Protein AF-A0AA43L491-F1 (afdb_monomer_lite)

pLDDT: mean 95.88, std 4.01, range [54.84, 98.75]

Sequence (242 aa):
MENVSNVIKKLSWGTPEDEKEEAMKKLQYIRDEDLHLLLQPISKEYWDGAAETVIRLGYPRVKSILPGLLEWIQDRNWPGAGEIADFLLEIGDPMIPYVKDVLNQHSEDQEWVYWIFEVLINHWNTIQVVQIQAELIKISQEKANDLSALRILLTHGIYAKDVVCEIIQCKKDVIAFELKELHDTHPEIDCEALHKQFFDQQPNEIKQFHEHNKDRFYICKAISNRQEVLSEIEIFTAEFLT

Foldseek 3Di:
DPDLLVLLVCQFPPHPPVSLVVSLVVLLPPDLVCLCCLLCHDHLRSNQSSLVSLVVNAPPSCVVCLLSLLVLLLDCPRRNSLVSLVRLQVVPQSCLVSLLCCLVVVVVSQSSVVSCLVSHVVPDALVSCVSNLVSLVVSLPDLGCVLSSLCSCPVSVVDDLVRSVVSLVVLLVVLVVVLVCLCVVCVVQDPVVLVVVLVVDDPVCNVVSCVVCVVSVVSSVVNVVSVVSNVVSVVSCVPRRD

Secondary structure (DSSP, 8-state):
---HHHHHGGGSTTS-HHHHHHHHHHHTT--GGGGGGGSS-SSGGGHHHHHHHHHHH-TTTTGGGHHHHHGGGG-TTSTTHHHHHHHHHHH-GGGHHHHHHHHHHSTT-HHHHHHHHHHTGGG--HHHHHTTHHHHHHHHTSSSSHHHHHHHHHHTTSS-HHHHHHHHHHHHHHHHHHHHHHHHH-TT--HHHHHHHHHTS-TTTHHHHHHHTHHHHHHHHHHHHHHHHHHHHHHHIIIII-

Radius of gyration: 23.67 Å; chains: 1; bounding box: 56×38×63 Å

Structure (mmCIF, N/CA/C/O backbone):
data_AF-A0AA43L491-F1
#
_entry.id   AF-A0AA43L491-F1
#
loop_
_atom_site.group_PDB
_atom_site.id
_atom_site.type_symbol
_atom_site.label_atom_id
_atom_site.label_alt_id
_atom_site.label_comp_id
_atom_site.label_asym_id
_atom_site.label_entity_id
_atom_site.label_seq_id
_atom_site.pdbx_PDB_ins_code
_atom_site.Cartn_x
_atom_site.Cartn_y
_atom_site.Cartn_z
_atom_site.occupancy
_atom_site.B_iso_or_equiv
_atom_site.auth_seq_id
_atom_site.auth_comp_id
_atom_site.auth_asym_id
_atom_site.auth_atom_id
_atom_site.pdbx_PDB_model_num
ATOM 1 N N . MET A 1 1 ? 30.174 -5.675 -24.865 1.00 54.84 1 MET A N 1
ATOM 2 C CA . MET A 1 1 ? 28.916 -5.025 -24.448 1.00 54.84 1 MET A CA 1
ATOM 3 C C . MET A 1 1 ? 29.215 -4.200 -23.217 1.00 54.84 1 MET A C 1
ATOM 5 O O . MET A 1 1 ? 29.972 -4.665 -22.372 1.00 54.84 1 MET A O 1
ATOM 9 N N . GLU A 1 2 ? 28.711 -2.972 -23.162 1.00 69.31 2 GLU A N 1
ATOM 10 C CA . GLU A 1 2 ? 28.767 -2.151 -21.951 1.00 69.31 2 GLU A CA 1
ATOM 11 C C . GLU A 1 2 ? 28.082 -2.906 -20.800 1.00 69.31 2 GLU A C 1
ATOM 13 O O . GLU A 1 2 ? 27.076 -3.580 -21.016 1.00 69.31 2 GLU A O 1
ATOM 18 N N . ASN A 1 3 ? 28.668 -2.873 -19.604 1.00 88.81 3 ASN A N 1
ATOM 19 C CA . ASN A 1 3 ? 28.092 -3.529 -18.432 1.00 88.81 3 ASN A CA 1
ATOM 20 C C . ASN A 1 3 ? 26.752 -2.850 -18.087 1.00 88.81 3 ASN A C 1
ATOM 22 O O . ASN A 1 3 ? 26.722 -1.626 -17.966 1.00 88.81 3 ASN A O 1
ATOM 26 N N . VAL A 1 4 ? 25.675 -3.624 -17.904 1.00 93.06 4 VAL A N 1
ATOM 27 C CA . VAL A 1 4 ? 24.325 -3.115 -17.586 1.00 93.06 4 VAL A CA 1
ATOM 28 C C . VAL A 1 4 ? 24.351 -2.140 -16.405 1.00 93.06 4 VAL A C 1
ATOM 30 O O . VAL A 1 4 ? 23.751 -1.072 -16.477 1.00 93.06 4 VAL A O 1
ATOM 33 N N . SER A 1 5 ? 25.133 -2.424 -15.361 1.00 92.94 5 SER A N 1
ATOM 34 C CA . SER A 1 5 ? 25.275 -1.537 -14.202 1.00 92.94 5 SER A CA 1
ATOM 35 C C . SER A 1 5 ? 25.903 -0.182 -14.543 1.00 92.94 5 SER A C 1
ATOM 37 O O . SER A 1 5 ? 25.609 0.808 -13.881 1.00 92.94 5 SER A O 1
ATOM 39 N N . ASN A 1 6 ? 26.765 -0.103 -15.563 1.00 94.25 6 ASN A N 1
ATOM 40 C CA . ASN A 1 6 ? 27.308 1.180 -16.022 1.00 94.25 6 ASN A CA 1
ATOM 41 C C . ASN A 1 6 ? 26.268 1.986 -16.799 1.00 94.25 6 ASN A C 1
ATOM 43 O O . ASN A 1 6 ? 26.245 3.205 -16.668 1.00 94.25 6 ASN A O 1
ATOM 47 N N . VAL A 1 7 ? 25.394 1.311 -17.549 1.00 96.69 7 VAL A N 1
ATOM 48 C CA . VAL A 1 7 ? 24.282 1.967 -18.246 1.00 96.69 7 VAL A CA 1
ATOM 49 C C . VAL A 1 7 ? 23.260 2.495 -17.236 1.00 96.69 7 VAL A C 1
ATOM 51 O O . VAL A 1 7 ? 22.845 3.641 -17.342 1.00 96.69 7 VAL A O 1
ATOM 54 N N . ILE A 1 8 ? 22.931 1.729 -16.191 1.00 96.94 8 ILE A N 1
ATOM 55 C CA . ILE A 1 8 ? 22.012 2.164 -15.121 1.00 96.94 8 ILE A CA 1
ATOM 56 C C . ILE A 1 8 ? 22.521 3.419 -14.398 1.00 96.94 8 ILE A C 1
ATOM 58 O O . ILE A 1 8 ? 21.735 4.297 -14.059 1.00 96.94 8 ILE A O 1
ATOM 62 N N . LYS A 1 9 ? 23.839 3.577 -14.218 1.00 96.94 9 LYS A N 1
ATOM 63 C CA . LYS A 1 9 ? 24.411 4.798 -13.617 1.00 96.94 9 LYS A CA 1
ATOM 64 C C . LYS A 1 9 ? 24.125 6.072 -14.419 1.00 96.94 9 LYS A C 1
ATOM 66 O O . LYS A 1 9 ? 24.238 7.163 -13.875 1.00 96.94 9 LYS A O 1
ATOM 71 N N . LYS A 1 10 ? 23.762 5.949 -15.697 1.00 97.31 10 LYS A N 1
ATOM 72 C CA . LYS A 1 10 ? 23.361 7.072 -16.553 1.00 97.31 10 LYS A CA 1
ATOM 73 C C . LYS A 1 10 ? 21.891 7.468 -16.381 1.00 97.31 10 LYS A C 1
ATOM 75 O O . LYS A 1 10 ? 21.438 8.391 -17.040 1.00 97.31 10 LYS A O 1
ATOM 80 N N . LEU A 1 11 ? 21.157 6.805 -15.487 1.00 97.25 11 LEU A N 1
ATOM 81 C CA . LEU A 1 11 ? 19.783 7.167 -15.131 1.00 97.25 11 LEU A CA 1
ATOM 82 C C . LEU A 1 11 ? 19.700 8.205 -14.000 1.00 97.25 11 LEU A C 1
ATOM 84 O O . LEU A 1 11 ? 18.601 8.649 -13.689 1.00 97.25 11 LEU A O 1
ATOM 88 N N . SER A 1 12 ? 20.834 8.595 -13.402 1.00 97.25 12 SER A N 1
ATOM 89 C CA . SER A 1 12 ? 20.887 9.613 -12.342 1.00 97.25 12 SER A CA 1
ATOM 90 C C . SER A 1 12 ? 20.322 10.956 -12.811 1.00 97.25 12 SER A C 1
ATOM 92 O O . SER A 1 12 ? 20.628 11.376 -13.930 1.00 97.25 12 SER A O 1
ATOM 94 N N . TRP A 1 13 ? 19.647 11.688 -11.920 1.00 96.56 13 TRP A N 1
ATOM 95 C CA . TRP A 1 13 ? 19.220 13.086 -12.116 1.00 96.56 13 TRP A CA 1
ATOM 96 C C . TRP A 1 13 ? 20.315 14.029 -12.629 1.00 96.56 13 TRP A C 1
ATOM 98 O O . TRP A 1 13 ? 20.017 15.003 -13.314 1.00 96.56 13 TRP A O 1
ATOM 108 N N . GLY A 1 14 ? 21.581 13.771 -12.286 1.00 95.25 14 GLY A N 1
ATOM 109 C CA . GLY A 1 14 ? 22.711 14.596 -12.721 1.00 95.25 14 GLY A CA 1
ATOM 110 C C . GLY A 1 14 ? 23.198 14.314 -14.146 1.00 95.25 14 GLY A C 1
ATOM 111 O O . GLY A 1 14 ? 24.103 15.000 -14.622 1.00 95.25 14 GLY A O 1
ATOM 112 N N . THR A 1 15 ? 22.655 13.295 -14.816 1.00 96.50 15 THR A N 1
ATOM 113 C CA . THR A 1 15 ? 23.071 12.906 -16.170 1.00 96.50 15 THR A CA 1
ATOM 114 C C . THR A 1 15 ? 22.406 13.817 -17.207 1.00 96.50 15 THR A C 1
ATOM 116 O O . THR A 1 15 ? 21.206 14.060 -17.094 1.00 96.50 15 THR A O 1
ATOM 119 N N . PRO A 1 16 ? 23.136 14.311 -18.229 1.00 97.62 16 PRO A N 1
ATOM 120 C CA . PRO A 1 16 ? 22.526 15.033 -19.343 1.00 97.62 16 PRO A CA 1
ATOM 121 C C . PRO A 1 16 ? 21.389 14.237 -19.993 1.00 97.62 16 PRO A C 1
ATOM 123 O O . PRO A 1 16 ? 21.493 13.021 -20.150 1.00 97.62 16 PRO A O 1
ATOM 126 N N . GLU A 1 17 ? 20.314 14.920 -20.386 1.00 95.38 17 GLU A N 1
ATOM 127 C CA . GLU A 1 17 ? 19.090 14.276 -20.885 1.00 95.38 17 GLU A CA 1
ATOM 128 C C . GLU A 1 17 ? 19.336 13.397 -22.123 1.00 95.38 17 GLU A C 1
ATOM 130 O O . GLU A 1 17 ? 18.767 12.318 -22.256 1.00 95.38 17 GLU A O 1
ATOM 135 N N . ASP A 1 18 ? 2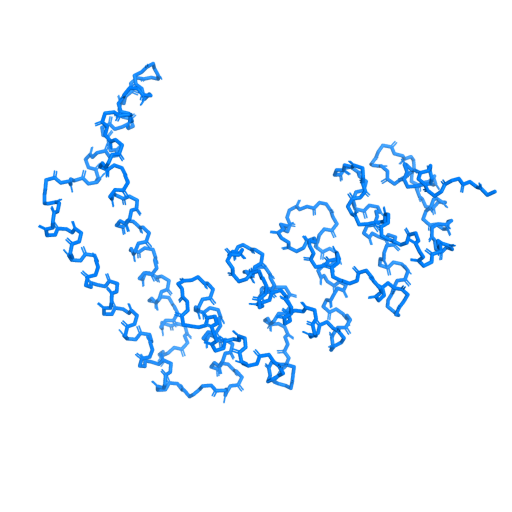0.237 13.810 -23.014 1.00 96.94 18 ASP A N 1
ATOM 136 C CA . ASP A 1 18 ? 20.633 13.037 -24.192 1.00 96.94 18 ASP A CA 1
ATOM 137 C C . ASP A 1 18 ? 21.400 11.756 -23.828 1.00 96.94 18 ASP A C 1
ATOM 139 O O . ASP A 1 18 ? 21.159 10.700 -24.418 1.00 96.94 18 ASP A O 1
ATOM 143 N N . GLU A 1 19 ? 22.281 11.821 -22.825 1.00 97.06 19 GLU A N 1
ATOM 144 C CA . GLU A 1 19 ? 22.961 10.642 -22.278 1.00 97.06 19 GLU A CA 1
ATOM 145 C C . GLU A 1 19 ? 21.981 9.704 -21.555 1.00 97.06 19 GLU A C 1
ATOM 147 O O . GLU A 1 19 ? 22.094 8.482 -21.697 1.00 97.06 19 GLU A O 1
ATOM 152 N N . LYS A 1 20 ? 21.014 10.259 -20.811 1.00 96.69 20 LYS A N 1
ATOM 153 C CA . LYS A 1 20 ? 19.958 9.498 -20.124 1.00 96.69 20 LYS A CA 1
ATOM 154 C C . LYS A 1 20 ? 19.073 8.769 -21.137 1.00 96.69 20 LYS A C 1
ATOM 156 O O . LYS A 1 20 ? 18.859 7.564 -21.015 1.00 96.69 20 LYS A O 1
ATOM 161 N N . GLU A 1 21 ? 18.637 9.457 -22.189 1.00 97.38 21 GLU A N 1
ATOM 162 C CA . GLU A 1 21 ? 17.839 8.880 -23.275 1.00 97.38 21 GLU A CA 1
ATOM 163 C C . GLU A 1 21 ? 18.599 7.774 -24.026 1.00 97.38 21 GLU A C 1
ATOM 165 O O . GLU A 1 21 ? 18.041 6.713 -24.316 1.00 97.38 21 GLU A O 1
ATOM 170 N N . GLU A 1 22 ? 19.889 7.967 -24.309 1.00 97.38 22 GLU A N 1
ATOM 171 C CA . GLU A 1 22 ? 20.723 6.927 -24.924 1.00 97.38 22 GLU A CA 1
ATOM 172 C C . GLU A 1 22 ? 20.893 5.707 -24.005 1.00 97.38 22 GLU A C 1
ATOM 174 O O . GLU A 1 22 ? 20.860 4.560 -24.465 1.00 97.38 22 GLU A O 1
ATOM 179 N N . ALA A 1 23 ? 21.026 5.923 -22.695 1.00 97.25 23 ALA A N 1
ATOM 180 C CA . ALA A 1 23 ? 21.058 4.841 -21.720 1.00 97.25 23 ALA A CA 1
ATOM 181 C C . ALA A 1 23 ? 19.740 4.056 -21.701 1.00 97.25 23 ALA A C 1
ATOM 183 O O . ALA A 1 23 ? 19.764 2.825 -21.774 1.00 97.25 23 ALA A O 1
ATOM 184 N N . MET A 1 24 ? 18.594 4.743 -21.701 1.00 97.31 24 MET A N 1
ATOM 185 C CA . MET A 1 24 ? 17.277 4.104 -21.773 1.00 97.31 24 MET A CA 1
ATOM 186 C C . MET A 1 24 ? 17.109 3.280 -23.054 1.00 97.31 24 MET A C 1
ATOM 188 O O . MET A 1 24 ? 16.649 2.138 -22.986 1.00 97.31 24 MET A O 1
ATOM 192 N N . LYS A 1 25 ? 17.552 3.790 -24.213 1.00 97.12 25 LYS A N 1
ATOM 193 C CA . LYS A 1 25 ? 17.549 3.042 -25.488 1.00 97.12 25 LYS A CA 1
ATOM 194 C C . LYS A 1 25 ? 18.382 1.769 -25.424 1.00 97.12 25 LYS A C 1
ATOM 196 O O . LYS A 1 25 ? 17.953 0.736 -25.932 1.00 97.12 25 LYS A O 1
ATOM 201 N N . LYS A 1 26 ? 19.556 1.813 -24.791 1.00 97.19 26 LYS A N 1
ATOM 202 C CA . LYS A 1 26 ? 20.380 0.613 -24.576 1.00 97.19 26 LYS A CA 1
ATOM 203 C C . LYS A 1 26 ? 19.682 -0.383 -23.651 1.00 97.19 26 LYS A C 1
ATOM 205 O O . LYS A 1 26 ? 19.696 -1.581 -23.933 1.00 97.19 26 LYS A O 1
ATOM 210 N N . LEU A 1 27 ? 19.047 0.101 -22.583 1.00 97.38 27 LEU A N 1
ATOM 211 C CA . LEU A 1 27 ? 18.331 -0.734 -21.615 1.00 97.38 27 LEU A CA 1
ATOM 212 C C . LEU A 1 27 ? 17.061 -1.377 -22.186 1.00 97.38 27 LEU A C 1
ATOM 214 O O . LEU A 1 27 ? 16.647 -2.407 -21.667 1.00 97.38 27 LEU A O 1
ATOM 218 N N . GLN A 1 28 ? 16.506 -0.888 -23.302 1.00 96.25 28 GLN A N 1
ATOM 219 C CA . GLN A 1 28 ? 15.436 -1.602 -24.023 1.00 96.25 28 GLN A CA 1
ATOM 220 C C . GLN A 1 28 ? 15.847 -3.018 -24.468 1.00 96.25 28 GLN A C 1
ATOM 222 O O . GLN A 1 28 ? 14.997 -3.887 -24.651 1.00 96.25 28 GLN A O 1
ATOM 227 N N . TYR A 1 29 ? 17.152 -3.272 -24.602 1.00 95.50 29 TYR A N 1
ATOM 228 C CA . TYR A 1 29 ? 17.718 -4.571 -24.976 1.00 95.50 29 TYR A CA 1
ATOM 229 C C . TYR A 1 29 ? 18.354 -5.313 -23.791 1.00 95.50 29 TYR A C 1
ATOM 231 O O . TYR A 1 29 ? 19.145 -6.239 -23.994 1.00 95.50 29 TYR A O 1
ATOM 239 N N . ILE A 1 30 ? 18.040 -4.914 -22.55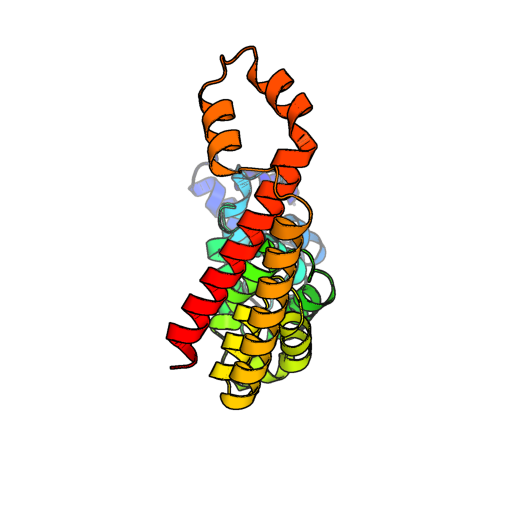2 1.00 96.62 30 ILE A N 1
ATOM 240 C CA . ILE A 1 30 ? 18.451 -5.641 -21.346 1.00 96.62 30 ILE A CA 1
ATOM 241 C C . ILE A 1 30 ? 17.970 -7.096 -21.419 1.00 96.62 30 ILE A C 1
ATOM 243 O O . ILE A 1 30 ? 16.899 -7.387 -21.959 1.00 96.62 30 ILE A O 1
ATOM 247 N N . ARG A 1 31 ? 18.769 -8.030 -20.897 1.00 96.12 31 ARG A N 1
ATOM 248 C CA . ARG A 1 31 ? 18.413 -9.455 -20.852 1.00 96.12 31 ARG A CA 1
ATOM 249 C C . ARG A 1 31 ? 17.416 -9.715 -19.726 1.00 96.12 31 ARG A C 1
ATOM 251 O O . ARG A 1 31 ? 17.448 -9.035 -18.708 1.00 96.12 31 ARG A O 1
ATOM 258 N N . ASP A 1 32 ? 16.574 -10.733 -19.885 1.00 94.88 32 ASP A N 1
ATOM 259 C CA . ASP A 1 32 ? 15.534 -11.098 -18.906 1.00 94.88 32 ASP A CA 1
ATOM 260 C C . ASP A 1 32 ? 16.113 -11.342 -17.512 1.00 94.88 32 ASP A C 1
ATOM 262 O O . ASP A 1 32 ? 15.549 -10.892 -16.519 1.00 94.88 32 ASP A O 1
ATOM 266 N N . GLU A 1 33 ? 17.266 -12.014 -17.453 1.00 95.12 33 GLU A N 1
ATOM 267 C CA . GLU A 1 33 ? 17.983 -12.299 -16.208 1.00 95.12 33 GLU A CA 1
ATOM 268 C C . GLU A 1 33 ? 18.467 -11.034 -15.489 1.00 95.12 33 GLU A C 1
ATOM 270 O O . GLU A 1 33 ? 18.616 -11.060 -14.275 1.00 95.12 33 GLU A O 1
ATOM 275 N N . ASP A 1 34 ? 18.645 -9.924 -16.210 1.00 97.12 34 ASP A N 1
ATOM 276 C CA . ASP A 1 34 ? 19.168 -8.660 -15.688 1.00 97.12 34 ASP A CA 1
ATOM 277 C C . ASP A 1 34 ? 18.051 -7.643 -15.366 1.00 97.12 34 ASP A C 1
ATOM 279 O O . ASP A 1 34 ? 18.338 -6.590 -14.804 1.00 97.12 34 ASP A O 1
ATOM 283 N N . LEU A 1 35 ? 16.776 -7.932 -15.674 1.00 97.81 35 LEU A N 1
ATOM 284 C CA . LEU A 1 35 ? 15.650 -7.005 -15.442 1.00 97.81 35 LEU A CA 1
ATOM 285 C C . LEU A 1 35 ? 15.523 -6.556 -13.983 1.00 97.81 35 LEU A C 1
ATOM 287 O O . LEU A 1 35 ? 15.170 -5.410 -13.716 1.00 97.81 35 LEU A O 1
ATOM 291 N N . HIS A 1 36 ? 15.835 -7.449 -13.043 1.00 97.19 36 HIS A N 1
ATOM 292 C CA . HIS A 1 36 ? 15.785 -7.163 -11.610 1.00 97.19 36 HIS A CA 1
ATOM 293 C C . HIS A 1 36 ? 16.708 -6.003 -11.202 1.00 97.19 36 HIS A C 1
ATOM 295 O O . HIS A 1 36 ? 16.468 -5.363 -10.185 1.00 97.19 36 HIS A O 1
ATOM 301 N N . LEU A 1 37 ? 17.730 -5.684 -12.005 1.00 97.50 37 LEU A N 1
ATOM 302 C CA . LEU A 1 37 ? 18.629 -4.557 -11.758 1.00 97.50 37 LEU A CA 1
ATOM 303 C C . LEU A 1 37 ? 17.949 -3.193 -11.942 1.00 97.50 37 LEU A C 1
ATOM 305 O O . LEU A 1 37 ? 18.520 -2.190 -11.531 1.00 97.50 37 LEU A O 1
ATOM 309 N N . LEU A 1 38 ? 16.765 -3.136 -12.559 1.00 98.06 38 LEU A N 1
ATOM 310 C CA . LEU A 1 38 ? 15.971 -1.909 -12.700 1.00 98.06 38 LEU A CA 1
ATOM 311 C C . LEU A 1 38 ? 15.033 -1.663 -11.507 1.00 98.06 38 LEU A C 1
ATOM 313 O O . LEU A 1 38 ? 14.396 -0.615 -11.441 1.00 98.06 38 LEU A O 1
ATOM 317 N N . LEU A 1 39 ? 14.942 -2.597 -10.557 1.00 97.50 39 LEU A N 1
ATOM 318 C CA . LEU A 1 39 ? 14.138 -2.433 -9.349 1.00 97.50 39 LEU A CA 1
ATOM 319 C C . LEU A 1 39 ? 14.910 -1.580 -8.336 1.00 97.50 39 LEU A C 1
ATOM 321 O O . LEU A 1 39 ? 15.867 -2.052 -7.729 1.00 97.50 39 LEU A O 1
ATOM 325 N N . GLN A 1 40 ? 14.502 -0.316 -8.190 1.00 95.88 40 GLN A N 1
ATOM 326 C CA . GLN A 1 40 ? 15.055 0.652 -7.234 1.00 95.88 40 GLN A CA 1
ATOM 327 C C . GLN A 1 40 ? 16.599 0.685 -7.213 1.00 95.88 40 GLN A C 1
ATOM 329 O O . GLN A 1 40 ? 17.226 0.527 -6.159 1.00 95.88 40 GLN A O 1
ATOM 334 N N . PRO A 1 41 ? 17.262 0.892 -8.370 1.00 95.19 41 PRO A N 1
ATOM 335 C CA . PRO A 1 41 ? 18.705 0.732 -8.469 1.00 95.19 41 PRO A CA 1
ATOM 336 C C . PRO A 1 41 ? 19.467 1.786 -7.673 1.00 95.19 41 PRO A C 1
ATOM 338 O O . PRO A 1 41 ? 19.140 2.965 -7.728 1.00 95.19 41 PRO A O 1
ATOM 341 N N . ILE A 1 42 ? 20.574 1.366 -7.053 1.00 95.00 42 ILE A N 1
ATOM 342 C CA . ILE A 1 42 ? 21.632 2.210 -6.466 1.00 95.00 42 ILE A CA 1
ATOM 343 C C . ILE A 1 42 ? 21.144 3.124 -5.325 1.00 95.00 42 ILE A C 1
ATOM 345 O O . ILE A 1 42 ? 21.507 2.900 -4.172 1.00 95.00 42 ILE A O 1
ATOM 349 N N . SER A 1 43 ? 20.381 4.172 -5.633 1.00 96.06 43 SER A N 1
ATOM 350 C CA . SER A 1 43 ? 19.794 5.131 -4.695 1.00 96.06 43 SER A CA 1
ATOM 351 C C . SER A 1 43 ? 18.647 5.901 -5.368 1.00 96.06 43 SER A C 1
ATOM 353 O O . SER A 1 43 ? 18.451 5.822 -6.579 1.00 96.06 43 SER A O 1
ATOM 355 N N . LYS A 1 44 ? 17.895 6.685 -4.587 1.00 95.94 44 LYS A N 1
ATOM 356 C CA . LYS A 1 44 ? 16.691 7.397 -5.053 1.00 95.94 44 LYS A CA 1
ATOM 357 C C . LYS A 1 44 ? 16.893 8.265 -6.305 1.00 95.94 44 LYS A C 1
ATOM 359 O O . LYS A 1 44 ? 15.949 8.437 -7.063 1.00 95.94 44 LYS A O 1
ATOM 364 N N . GLU A 1 45 ? 18.104 8.769 -6.548 1.00 97.12 45 GLU A N 1
ATOM 365 C CA . GLU A 1 45 ? 18.406 9.622 -7.710 1.00 97.12 45 GLU A CA 1
ATOM 366 C C . GLU A 1 45 ? 18.373 8.891 -9.066 1.00 97.12 45 GLU A C 1
ATOM 368 O O . GLU A 1 45 ? 18.471 9.547 -10.097 1.00 97.12 45 GLU A O 1
ATOM 373 N N . TYR A 1 46 ? 18.286 7.553 -9.074 1.00 97.56 46 TYR A N 1
ATOM 374 C CA . TYR A 1 46 ? 18.215 6.727 -10.291 1.00 97.56 46 TYR A CA 1
ATOM 375 C C . TYR A 1 46 ? 16.826 6.118 -10.519 1.00 97.56 46 TYR A C 1
ATOM 377 O O . TYR A 1 46 ? 16.593 5.494 -11.556 1.00 97.56 46 TYR A O 1
ATOM 385 N N . TRP A 1 47 ? 15.939 6.196 -9.524 1.00 98.12 47 TRP A N 1
ATOM 386 C CA . TRP A 1 47 ? 14.714 5.400 -9.497 1.00 98.12 47 TRP A CA 1
ATOM 387 C C . TRP A 1 47 ? 13.703 5.868 -10.543 1.00 98.12 47 TRP A C 1
ATOM 389 O O . TRP A 1 47 ? 13.207 5.047 -11.300 1.00 98.12 47 TRP A O 1
ATOM 399 N N . ASP A 1 48 ? 13.467 7.165 -10.694 1.00 97.00 48 ASP A N 1
ATOM 400 C CA . ASP A 1 48 ? 12.570 7.699 -11.729 1.00 97.00 48 ASP A CA 1
ATOM 401 C C . ASP A 1 48 ? 13.015 7.316 -13.156 1.00 97.00 48 ASP A C 1
ATOM 403 O O . ASP A 1 48 ? 12.206 6.848 -13.955 1.00 97.00 48 ASP A O 1
ATOM 407 N N . GLY A 1 49 ? 14.314 7.404 -13.467 1.00 97.75 49 GLY A N 1
ATOM 408 C CA . GLY A 1 49 ? 14.853 6.943 -14.753 1.00 97.75 49 GLY A CA 1
ATOM 409 C C . GLY A 1 49 ? 14.735 5.426 -14.952 1.00 97.75 49 GLY A C 1
ATOM 410 O O . GLY A 1 49 ? 14.528 4.948 -16.072 1.00 97.75 49 GLY A O 1
ATOM 411 N N . ALA A 1 50 ? 14.843 4.646 -13.874 1.00 98.31 50 ALA A N 1
ATOM 412 C CA . ALA A 1 50 ? 14.633 3.202 -13.918 1.00 98.31 50 ALA A CA 1
ATOM 413 C C . ALA A 1 50 ? 13.153 2.845 -14.109 1.00 98.31 50 ALA A C 1
ATOM 415 O O . ALA A 1 50 ? 12.845 1.986 -14.934 1.00 98.31 50 ALA A O 1
ATOM 416 N N . ALA A 1 51 ? 12.247 3.544 -13.423 1.00 98.50 51 ALA A N 1
ATOM 417 C CA . ALA A 1 51 ? 10.806 3.412 -13.592 1.00 98.50 51 ALA A CA 1
ATOM 418 C C . ALA A 1 51 ? 10.398 3.716 -15.036 1.00 98.50 51 ALA A C 1
ATOM 420 O O . ALA A 1 51 ? 9.740 2.898 -15.677 1.00 98.50 51 ALA A O 1
ATOM 421 N N . GLU A 1 52 ? 10.886 4.821 -15.600 1.00 98.50 52 GLU A N 1
ATOM 422 C CA . GLU A 1 52 ? 10.654 5.165 -17.003 1.00 98.50 52 GLU A CA 1
ATOM 423 C C . GLU A 1 52 ? 11.164 4.067 -17.951 1.00 98.50 52 GLU A C 1
ATOM 425 O O . GLU A 1 52 ? 10.475 3.670 -18.894 1.00 98.50 52 GLU A O 1
ATOM 430 N N . THR A 1 53 ? 12.345 3.506 -17.676 1.00 98.38 53 THR A N 1
ATOM 431 C CA . THR A 1 53 ? 12.896 2.387 -18.455 1.00 98.38 53 THR A CA 1
ATOM 432 C C . THR A 1 53 ? 11.993 1.150 -18.392 1.00 98.38 53 THR A C 1
ATOM 434 O O . THR A 1 53 ? 11.741 0.527 -19.427 1.00 98.38 53 THR A O 1
ATOM 437 N N . VAL A 1 54 ? 11.494 0.795 -17.203 1.00 98.62 54 VAL A N 1
ATOM 438 C CA . VAL A 1 54 ? 10.560 -0.324 -16.982 1.00 98.62 54 VAL A CA 1
ATOM 439 C C . VAL A 1 54 ? 9.261 -0.113 -17.758 1.00 98.62 54 VAL A C 1
ATOM 441 O O . VAL A 1 54 ? 8.803 -1.030 -18.439 1.00 98.62 54 VAL A O 1
ATOM 444 N N . ILE A 1 55 ? 8.698 1.093 -17.716 1.00 98.56 55 ILE A N 1
ATOM 445 C CA . ILE A 1 55 ? 7.460 1.433 -18.427 1.00 98.56 55 ILE A CA 1
ATOM 446 C C . ILE A 1 55 ? 7.666 1.325 -19.942 1.00 98.56 55 ILE A C 1
ATOM 448 O O . ILE A 1 55 ? 6.849 0.720 -20.633 1.00 98.56 55 ILE A O 1
ATOM 452 N N . ARG A 1 56 ? 8.796 1.824 -20.463 1.00 98.25 56 ARG A N 1
ATOM 453 C CA . ARG A 1 56 ? 9.155 1.704 -21.889 1.00 98.25 56 ARG A CA 1
ATOM 454 C C . ARG A 1 56 ? 9.341 0.247 -22.332 1.00 98.25 56 ARG A C 1
ATOM 456 O O . ARG A 1 56 ? 8.956 -0.090 -23.447 1.00 98.25 56 ARG A O 1
ATOM 463 N N . LEU A 1 57 ? 9.907 -0.611 -21.473 1.00 98.38 57 LEU A N 1
ATOM 464 C CA . LEU A 1 57 ? 9.995 -2.058 -21.728 1.00 98.38 57 LEU A CA 1
ATOM 465 C C . LEU A 1 57 ? 8.597 -2.688 -21.828 1.00 98.38 57 LEU A C 1
ATOM 467 O O . LEU A 1 57 ? 8.369 -3.553 -22.675 1.00 98.38 57 LEU A O 1
ATOM 471 N N . GLY A 1 58 ? 7.679 -2.247 -20.966 1.00 98.31 58 GLY A N 1
ATOM 472 C CA . GLY A 1 58 ? 6.261 -2.578 -21.010 1.00 98.31 58 GLY A CA 1
ATOM 473 C C . GLY A 1 58 ? 5.915 -4.013 -20.603 1.00 98.31 58 GLY A C 1
ATOM 474 O O . GLY A 1 58 ? 6.760 -4.876 -20.348 1.00 98.31 58 GLY A O 1
ATOM 475 N N . TYR A 1 59 ? 4.619 -4.302 -20.545 1.00 98.25 59 TYR A N 1
ATOM 476 C CA . TYR A 1 59 ? 4.106 -5.663 -20.394 1.00 98.25 59 TYR A CA 1
ATOM 477 C C . TYR A 1 59 ? 3.927 -6.311 -21.784 1.00 98.25 59 TYR A C 1
ATOM 479 O O . TYR A 1 59 ? 3.455 -5.639 -22.700 1.00 98.25 59 TYR A O 1
ATOM 487 N N . PRO A 1 60 ? 4.287 -7.597 -21.998 1.00 97.69 60 PRO A N 1
ATOM 488 C CA . PRO A 1 60 ? 4.667 -8.612 -21.008 1.00 97.69 60 PRO A CA 1
ATOM 489 C C . PRO A 1 60 ? 6.172 -8.708 -20.716 1.00 97.69 60 PRO A C 1
ATOM 491 O O . PRO A 1 60 ? 6.584 -9.608 -19.984 1.00 97.69 60 PRO A O 1
ATOM 494 N N . ARG A 1 61 ? 7.004 -7.817 -21.268 1.00 97.88 61 ARG A N 1
ATOM 495 C CA . ARG A 1 61 ? 8.471 -7.874 -21.142 1.00 97.88 61 ARG A CA 1
ATOM 496 C C . ARG A 1 61 ? 8.936 -7.882 -19.685 1.00 97.88 61 ARG A C 1
ATOM 498 O O . ARG A 1 61 ? 9.869 -8.616 -19.369 1.00 97.88 61 ARG A O 1
ATOM 505 N N . VAL A 1 62 ? 8.269 -7.115 -18.823 1.00 98.12 62 VAL A N 1
ATOM 506 C CA . VAL A 1 62 ? 8.587 -6.967 -17.389 1.00 98.12 62 VAL A CA 1
ATOM 507 C C . VAL A 1 62 ? 7.848 -7.956 -16.480 1.00 98.12 62 VAL A C 1
ATOM 509 O O . VAL A 1 62 ? 7.916 -7.846 -15.259 1.00 98.12 62 VAL A O 1
ATOM 512 N N . LYS A 1 63 ? 7.151 -8.956 -17.041 1.00 98.00 63 LYS A N 1
ATOM 513 C CA . LYS A 1 63 ? 6.322 -9.895 -16.264 1.00 98.00 63 LYS A CA 1
ATOM 514 C C . LYS A 1 63 ? 7.083 -10.570 -15.113 1.00 98.00 63 LYS A C 1
ATOM 516 O O . LYS A 1 63 ? 6.511 -10.786 -14.050 1.00 98.00 63 LYS A O 1
ATOM 521 N N . SER A 1 64 ? 8.355 -10.915 -15.318 1.00 97.56 64 SER A N 1
ATOM 522 C CA . SER A 1 64 ? 9.179 -11.602 -14.312 1.00 97.56 64 SER A CA 1
ATOM 523 C C . SER A 1 64 ? 9.512 -10.745 -13.088 1.00 97.56 64 SER A C 1
ATOM 525 O O . SER A 1 64 ? 9.883 -11.307 -12.062 1.00 97.56 64 SER A O 1
ATOM 527 N N . ILE A 1 65 ? 9.371 -9.420 -13.181 1.00 98.25 65 ILE A N 1
ATOM 528 C CA . ILE A 1 65 ? 9.711 -8.478 -12.108 1.00 98.25 65 ILE A CA 1
ATOM 529 C C . ILE A 1 65 ? 8.489 -7.774 -11.503 1.00 98.25 65 ILE A C 1
ATOM 531 O O . ILE A 1 65 ? 8.667 -6.928 -10.634 1.00 98.25 65 ILE A O 1
ATOM 535 N N . LEU A 1 66 ? 7.258 -8.138 -11.894 1.00 98.44 66 LEU A N 1
ATOM 536 C CA . LEU A 1 66 ? 6.030 -7.561 -11.320 1.00 98.44 66 LEU A CA 1
ATOM 537 C C . LEU A 1 66 ? 5.967 -7.619 -9.781 1.00 98.44 66 LEU A C 1
ATOM 539 O O . LEU A 1 66 ? 5.573 -6.608 -9.202 1.00 98.44 66 LEU A O 1
ATOM 543 N N . PRO A 1 67 ? 6.395 -8.707 -9.097 1.00 97.69 67 PRO A N 1
ATOM 544 C CA . PRO A 1 67 ? 6.461 -8.708 -7.634 1.00 97.69 67 PRO A CA 1
ATOM 545 C C . PRO A 1 67 ? 7.327 -7.573 -7.075 1.00 97.69 67 PRO A C 1
ATOM 547 O O . PRO A 1 67 ? 6.903 -6.863 -6.175 1.00 97.69 67 PRO A O 1
ATOM 550 N N . GLY A 1 68 ? 8.507 -7.350 -7.660 1.00 97.94 68 GLY A N 1
ATOM 551 C CA . GLY A 1 68 ? 9.409 -6.284 -7.226 1.00 97.94 68 GLY A CA 1
ATOM 552 C C . GLY A 1 68 ? 8.927 -4.885 -7.613 1.00 97.94 68 GLY A C 1
ATOM 553 O O . GLY A 1 68 ? 9.276 -3.912 -6.956 1.00 97.94 68 GLY A O 1
ATOM 554 N N . LEU A 1 69 ? 8.099 -4.752 -8.654 1.00 98.44 69 LEU A N 1
ATOM 555 C CA . LEU A 1 69 ? 7.455 -3.475 -8.976 1.00 98.44 69 LEU A CA 1
ATOM 556 C C . LEU A 1 69 ? 6.361 -3.114 -7.966 1.00 98.44 69 LEU A C 1
ATOM 558 O O . LEU A 1 69 ? 6.186 -1.934 -7.681 1.00 98.44 69 LEU A O 1
ATOM 562 N N . LEU A 1 70 ? 5.673 -4.095 -7.370 1.00 97.88 70 LEU A N 1
ATOM 563 C CA . LEU A 1 70 ? 4.714 -3.828 -6.292 1.00 97.88 70 LEU A CA 1
ATOM 564 C C . LEU A 1 70 ? 5.379 -3.252 -5.039 1.00 97.88 70 LEU A C 1
ATOM 566 O O . LEU A 1 70 ? 4.721 -2.516 -4.309 1.00 97.88 70 LEU A O 1
ATOM 570 N N . GLU A 1 71 ? 6.665 -3.524 -4.799 1.00 97.50 71 GLU A N 1
ATOM 571 C CA . GLU A 1 71 ? 7.401 -2.926 -3.676 1.00 97.50 71 GLU A CA 1
ATOM 572 C C . GLU A 1 71 ? 7.504 -1.402 -3.806 1.00 97.50 71 GLU A C 1
ATOM 574 O O . GLU A 1 71 ? 7.508 -0.708 -2.798 1.00 97.50 71 GLU A O 1
ATOM 579 N N . TRP A 1 72 ? 7.480 -0.843 -5.024 1.00 98.00 72 TRP A N 1
ATOM 580 C CA . TRP A 1 72 ? 7.462 0.614 -5.221 1.00 98.00 72 TRP A CA 1
ATOM 581 C C . TRP A 1 72 ? 6.208 1.275 -4.653 1.00 98.00 72 TRP A C 1
ATOM 583 O O . TRP A 1 72 ? 6.214 2.475 -4.398 1.00 98.00 72 TRP A O 1
ATOM 593 N N . ILE A 1 73 ? 5.142 0.500 -4.449 1.00 97.56 73 ILE A N 1
ATOM 594 C CA . ILE A 1 73 ? 3.864 0.982 -3.929 1.00 97.56 73 ILE A CA 1
ATOM 595 C C . ILE A 1 73 ? 3.888 1.124 -2.402 1.00 97.56 73 ILE A C 1
ATOM 597 O O . ILE A 1 73 ? 2.985 1.744 -1.853 1.00 97.56 73 ILE A O 1
ATOM 601 N N . GLN A 1 74 ? 4.920 0.624 -1.712 1.00 96.31 74 GLN A N 1
ATOM 602 C CA . GLN A 1 74 ? 5.064 0.791 -0.258 1.00 96.31 74 GLN A CA 1
ATOM 603 C C . GLN A 1 74 ? 5.086 2.265 0.170 1.00 96.31 74 GLN A C 1
ATOM 605 O O . GLN A 1 74 ? 4.551 2.596 1.220 1.00 96.31 74 GLN A O 1
ATOM 610 N N . ASP A 1 75 ? 5.660 3.155 -0.647 1.00 95.31 75 ASP A N 1
ATOM 611 C CA . ASP A 1 75 ? 5.692 4.595 -0.381 1.00 95.31 75 ASP A CA 1
ATOM 612 C C . ASP A 1 75 ? 5.551 5.376 -1.692 1.00 95.31 75 ASP A C 1
ATOM 614 O O . ASP A 1 75 ? 6.464 5.462 -2.519 1.00 95.31 75 ASP A O 1
ATOM 618 N N . ARG A 1 76 ? 4.389 6.010 -1.860 1.00 93.19 76 ARG A N 1
ATOM 619 C CA . ARG A 1 76 ? 4.054 6.831 -3.033 1.00 93.19 76 ARG A CA 1
ATOM 620 C C . ARG A 1 76 ? 4.950 8.056 -3.222 1.00 93.19 76 ARG A C 1
ATOM 622 O O . ARG A 1 76 ? 4.904 8.659 -4.291 1.00 93.19 76 ARG A O 1
ATOM 629 N N . ASN A 1 77 ? 5.751 8.430 -2.225 1.00 95.38 77 ASN A N 1
ATOM 630 C CA . ASN A 1 77 ? 6.704 9.536 -2.322 1.00 95.38 77 ASN A CA 1
ATOM 631 C C . ASN A 1 77 ? 8.056 9.107 -2.908 1.00 95.38 77 ASN A C 1
ATOM 633 O O . ASN A 1 77 ? 8.937 9.951 -3.103 1.00 95.38 77 ASN A O 1
ATOM 637 N N . TRP A 1 78 ? 8.272 7.814 -3.162 1.00 97.44 78 TRP A N 1
ATOM 638 C CA . TRP A 1 78 ? 9.486 7.357 -3.827 1.00 97.44 78 TRP A CA 1
ATOM 639 C C . TRP A 1 78 ? 9.529 7.845 -5.285 1.00 97.44 78 TRP A C 1
ATOM 641 O O . TRP A 1 78 ? 8.509 7.802 -5.975 1.00 97.44 78 TRP A O 1
ATOM 651 N N . PRO A 1 79 ? 10.691 8.317 -5.786 1.00 98.25 79 PRO A N 1
ATOM 652 C CA . PRO A 1 79 ? 10.795 8.770 -7.173 1.00 98.25 79 PRO A CA 1
ATOM 653 C C . PRO A 1 79 ? 10.422 7.639 -8.129 1.00 98.25 79 PRO A C 1
ATOM 655 O O . PRO A 1 79 ? 10.964 6.550 -7.984 1.00 98.25 79 PRO A O 1
ATOM 658 N N . GLY A 1 80 ? 9.511 7.884 -9.073 1.00 97.88 80 GLY A N 1
ATOM 659 C CA . GLY A 1 80 ? 9.010 6.878 -10.014 1.00 97.88 80 GLY A CA 1
ATOM 660 C C . GLY A 1 80 ? 7.875 5.986 -9.485 1.00 97.88 80 GLY A C 1
ATOM 661 O O . GLY A 1 80 ? 7.307 5.216 -10.256 1.00 97.88 80 GLY A O 1
ATOM 662 N N . ALA A 1 81 ? 7.524 6.042 -8.192 1.00 98.19 81 ALA A N 1
ATOM 663 C CA . ALA A 1 81 ? 6.497 5.164 -7.621 1.00 98.19 81 ALA A CA 1
ATOM 664 C C . ALA A 1 81 ? 5.091 5.448 -8.161 1.00 98.19 81 ALA A C 1
ATOM 666 O O . ALA A 1 81 ? 4.316 4.514 -8.356 1.00 98.19 81 ALA A O 1
ATOM 667 N N . GLY A 1 82 ? 4.763 6.717 -8.425 1.00 98.06 82 GLY A N 1
ATOM 668 C CA . GLY A 1 82 ? 3.486 7.093 -9.034 1.00 98.06 82 GLY A CA 1
ATOM 669 C C . GLY A 1 82 ? 3.343 6.517 -10.441 1.00 98.06 82 GLY A C 1
ATOM 670 O O . GLY A 1 82 ? 2.347 5.867 -10.742 1.00 98.06 82 GLY A O 1
ATOM 671 N N . GLU A 1 83 ? 4.381 6.669 -11.260 1.00 98.38 83 GLU A N 1
ATOM 672 C CA . GLU A 1 83 ? 4.438 6.169 -12.631 1.00 98.38 83 GLU A CA 1
ATOM 673 C C . GLU A 1 83 ? 4.385 4.637 -12.680 1.00 98.38 83 GLU A C 1
ATOM 675 O O . GLU A 1 83 ? 3.696 4.066 -13.526 1.00 98.38 83 GLU A O 1
ATOM 680 N N . ILE A 1 84 ? 5.062 3.955 -11.748 1.00 98.69 84 ILE A N 1
ATOM 681 C CA . ILE A 1 84 ? 4.935 2.501 -11.601 1.00 98.69 84 ILE A CA 1
ATOM 682 C C . ILE A 1 84 ? 3.517 2.114 -11.178 1.00 98.69 84 ILE A C 1
ATOM 684 O O . ILE A 1 84 ? 2.986 1.155 -11.727 1.00 98.69 84 ILE A O 1
ATOM 688 N N . ALA A 1 85 ? 2.876 2.841 -10.260 1.00 98.44 85 ALA A N 1
ATOM 689 C CA . ALA A 1 85 ? 1.506 2.534 -9.848 1.00 98.44 85 ALA A CA 1
ATOM 690 C C . ALA A 1 85 ? 0.526 2.607 -11.027 1.00 98.44 85 ALA A C 1
ATOM 692 O O . ALA A 1 85 ? -0.236 1.665 -11.243 1.00 98.44 85 ALA A O 1
ATOM 693 N N . ASP A 1 86 ? 0.603 3.680 -11.817 1.00 98.50 86 ASP A N 1
ATOM 694 C CA . ASP A 1 86 ? -0.237 3.875 -13.001 1.00 98.50 86 ASP A CA 1
ATOM 695 C C . ASP A 1 86 ? 0.007 2.768 -14.038 1.00 98.50 86 ASP A C 1
ATOM 697 O O . ASP A 1 86 ? -0.937 2.196 -14.587 1.00 98.50 86 ASP A O 1
ATOM 701 N N . PHE A 1 87 ? 1.271 2.392 -14.247 1.00 98.75 87 PHE A N 1
ATOM 702 C CA . PHE A 1 87 ? 1.640 1.297 -15.140 1.00 98.75 87 PHE A CA 1
ATOM 703 C C . PHE A 1 87 ? 1.127 -0.069 -14.656 1.00 98.75 87 PHE A C 1
ATOM 705 O O . PHE A 1 87 ? 0.592 -0.844 -15.448 1.00 98.75 87 PHE A O 1
ATOM 712 N N . LEU A 1 88 ? 1.243 -0.383 -13.361 1.00 98.62 88 LEU A N 1
ATOM 713 C CA . LEU A 1 88 ? 0.705 -1.626 -12.795 1.00 98.62 88 LEU A CA 1
ATOM 714 C C . LEU A 1 88 ? -0.825 -1.674 -12.896 1.00 98.62 88 LEU A C 1
ATOM 716 O O . LEU A 1 88 ? -1.384 -2.741 -13.158 1.00 98.62 88 LEU A O 1
ATOM 720 N N . LEU A 1 89 ? -1.501 -0.535 -12.737 1.00 98.25 89 LEU A N 1
ATOM 721 C CA . LEU A 1 89 ? -2.942 -0.436 -12.944 1.00 98.25 89 LEU A CA 1
ATOM 722 C C . LEU A 1 89 ? -3.320 -0.699 -14.411 1.00 98.25 89 LEU A C 1
ATOM 724 O O . LEU A 1 89 ? -4.262 -1.451 -14.665 1.00 98.25 89 LEU A O 1
ATOM 728 N N . GLU A 1 90 ? -2.566 -0.147 -15.369 1.00 98.25 90 GLU A N 1
ATOM 729 C CA . GLU A 1 90 ? -2.777 -0.365 -16.810 1.00 98.25 90 GLU A CA 1
ATOM 730 C C . GLU A 1 90 ? -2.639 -1.843 -17.208 1.00 98.25 90 GLU A C 1
ATOM 732 O O . GLU A 1 90 ? -3.385 -2.326 -18.062 1.00 98.25 90 GLU A O 1
ATOM 737 N N . ILE A 1 91 ? -1.735 -2.593 -16.564 1.00 98.38 91 ILE A N 1
ATOM 738 C CA . ILE A 1 91 ? -1.577 -4.036 -16.808 1.00 98.38 91 ILE A CA 1
ATOM 739 C C . ILE A 1 91 ? -2.885 -4.797 -16.532 1.00 98.38 91 ILE A C 1
ATOM 741 O O . ILE A 1 91 ? -3.217 -5.720 -17.279 1.00 98.38 91 ILE A O 1
ATOM 745 N N . GLY A 1 92 ? -3.633 -4.423 -15.490 1.00 96.69 92 GLY A N 1
ATOM 746 C CA . GLY A 1 92 ? -4.936 -5.010 -15.164 1.00 96.69 92 GLY A CA 1
ATOM 747 C C . GLY A 1 92 ? -4.858 -6.441 -14.618 1.00 96.69 92 GLY A C 1
ATOM 748 O O . GLY A 1 92 ? -4.076 -6.733 -13.715 1.00 96.69 92 GLY A O 1
ATOM 749 N N . ASP A 1 93 ? -5.681 -7.352 -15.153 1.00 97.94 93 ASP A N 1
ATOM 750 C CA . ASP A 1 93 ? -5.890 -8.722 -14.640 1.00 97.94 93 ASP A CA 1
ATOM 751 C C . ASP A 1 93 ? -4.616 -9.528 -14.307 1.00 97.94 93 ASP A C 1
ATOM 753 O O . ASP A 1 93 ? -4.614 -10.237 -13.297 1.00 97.94 93 ASP A O 1
ATOM 757 N N . PRO A 1 94 ? -3.507 -9.446 -15.073 1.00 98.19 94 PRO A N 1
ATOM 758 C CA . PRO A 1 94 ? -2.261 -10.120 -14.714 1.00 98.19 94 PRO A CA 1
ATOM 759 C C . PRO A 1 94 ? -1.680 -9.718 -13.351 1.00 98.19 94 PRO A C 1
ATOM 761 O O . PRO A 1 94 ? -0.859 -10.471 -12.828 1.00 98.19 94 PRO A O 1
ATOM 764 N N . MET A 1 95 ? -2.088 -8.584 -12.768 1.00 98.50 95 MET A N 1
ATOM 765 C CA . MET A 1 95 ? -1.665 -8.153 -11.431 1.00 98.50 95 MET A CA 1
ATOM 766 C C . MET A 1 95 ? -2.371 -8.887 -10.292 1.00 98.50 95 MET A C 1
ATOM 768 O O . MET A 1 95 ? -1.822 -8.956 -9.194 1.00 98.50 95 MET A O 1
ATOM 772 N N . ILE A 1 96 ? -3.543 -9.479 -10.541 1.00 98.50 96 ILE A N 1
ATOM 773 C CA . ILE A 1 96 ? -4.366 -10.141 -9.519 1.00 98.50 96 ILE A CA 1
ATOM 774 C C . ILE A 1 96 ? -3.576 -11.147 -8.665 1.00 98.50 96 ILE A C 1
ATOM 776 O O . ILE A 1 96 ? -3.611 -11.002 -7.444 1.00 98.50 96 ILE A O 1
ATOM 780 N N . PRO A 1 97 ? -2.846 -12.140 -9.220 1.00 98.31 97 PRO A N 1
ATOM 781 C CA . PRO A 1 97 ? -2.113 -13.098 -8.388 1.00 98.31 97 PRO A CA 1
ATOM 782 C C . PRO A 1 97 ? -1.066 -12.428 -7.488 1.00 98.31 97 PRO A C 1
ATOM 784 O O . PRO A 1 97 ? -0.916 -12.825 -6.339 1.00 98.31 97 PRO A O 1
ATOM 787 N N . TYR A 1 98 ? -0.401 -11.378 -7.969 1.00 98.19 98 TYR A N 1
ATOM 788 C CA . TYR A 1 98 ? 0.631 -10.684 -7.203 1.00 98.19 98 TYR A CA 1
ATOM 789 C C . TYR A 1 98 ? 0.040 -9.804 -6.095 1.00 98.19 98 TYR A C 1
ATOM 791 O O . TYR A 1 98 ? 0.581 -9.754 -4.995 1.00 98.19 98 TYR A O 1
ATOM 799 N N . VAL A 1 99 ? -1.111 -9.169 -6.339 1.00 98.25 99 VAL A N 1
ATOM 800 C CA . VAL A 1 99 ? -1.860 -8.465 -5.286 1.00 98.25 99 VAL A CA 1
ATOM 801 C C . VAL A 1 99 ? -2.328 -9.450 -4.217 1.00 98.25 99 VAL A C 1
ATOM 803 O O . VAL A 1 99 ? -2.164 -9.173 -3.034 1.00 98.25 99 VAL A O 1
ATOM 806 N N . LYS A 1 100 ? -2.838 -10.630 -4.600 1.00 98.00 100 LYS A N 1
ATOM 807 C CA . LYS A 1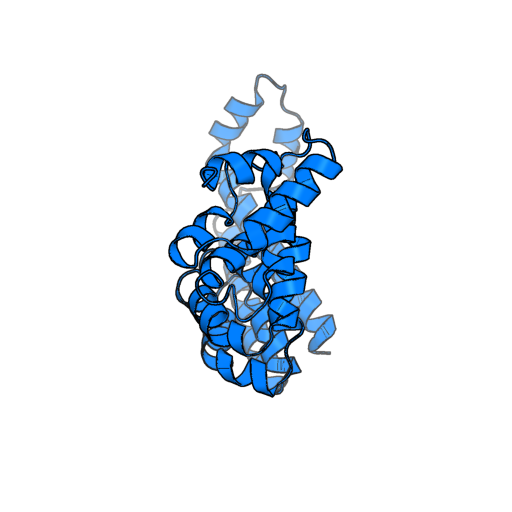 100 ? -3.195 -11.682 -3.630 1.00 98.00 100 LYS A CA 1
ATOM 808 C C . LYS A 1 100 ? -2.010 -12.092 -2.769 1.00 98.00 100 LYS A C 1
ATOM 810 O O . LYS A 1 100 ? -2.184 -12.296 -1.571 1.00 98.00 100 LYS A O 1
ATOM 815 N N . ASP A 1 101 ? -0.828 -12.218 -3.363 1.00 97.44 101 ASP A N 1
ATOM 816 C CA . ASP A 1 101 ? 0.383 -12.549 -2.618 1.00 97.44 101 ASP A CA 1
ATOM 817 C C . ASP A 1 101 ? 0.713 -11.463 -1.587 1.00 97.44 101 ASP A C 1
ATOM 819 O O . ASP A 1 101 ? 0.954 -11.802 -0.430 1.00 97.44 101 ASP A O 1
ATOM 823 N N . VAL A 1 102 ? 0.617 -10.176 -1.948 1.00 97.31 102 VAL A N 1
ATOM 824 C CA . VAL A 1 102 ? 0.808 -9.064 -0.997 1.00 97.31 102 VAL A CA 1
ATOM 825 C C . VAL A 1 102 ? -0.216 -9.118 0.138 1.00 97.31 102 VAL A C 1
ATOM 827 O O . VAL A 1 102 ? 0.171 -9.134 1.305 1.00 97.31 102 VAL A O 1
ATOM 830 N N . LEU A 1 103 ? -1.511 -9.242 -0.172 1.00 97.00 103 LEU A N 1
ATOM 831 C CA . LEU A 1 103 ? -2.572 -9.296 0.845 1.00 97.00 103 LEU A CA 1
ATOM 832 C C . LEU A 1 103 ? -2.452 -10.512 1.784 1.00 97.00 103 LEU A C 1
ATOM 834 O O . LEU A 1 103 ? -2.919 -10.471 2.919 1.00 97.00 103 LEU A O 1
ATOM 838 N N . ASN A 1 104 ? -1.842 -11.610 1.329 1.00 95.62 104 ASN A N 1
ATOM 839 C CA . ASN A 1 104 ? -1.673 -12.816 2.139 1.00 95.62 104 ASN A CA 1
ATOM 840 C C . ASN A 1 104 ? -0.371 -12.829 2.946 1.00 95.62 104 ASN A C 1
ATOM 842 O O . ASN A 1 104 ? -0.381 -13.278 4.092 1.00 95.62 104 ASN A O 1
ATOM 846 N N . GLN A 1 105 ? 0.739 -12.392 2.348 1.00 95.06 105 GLN A N 1
ATOM 847 C CA . GLN A 1 105 ? 2.084 -12.518 2.923 1.00 95.06 105 GLN A CA 1
ATOM 848 C C . GLN A 1 105 ? 2.530 -11.259 3.674 1.00 95.06 105 GLN A C 1
ATOM 850 O O . GLN A 1 105 ? 3.385 -11.349 4.552 1.00 95.06 105 GLN A O 1
ATOM 855 N N . HIS A 1 106 ? 1.932 -10.107 3.361 1.00 93.75 106 HIS A N 1
ATOM 856 C CA . HIS A 1 106 ? 2.311 -8.796 3.885 1.00 93.75 106 HIS A CA 1
ATOM 857 C C . HIS A 1 106 ? 1.118 -8.036 4.489 1.00 93.75 106 HIS A C 1
ATOM 859 O O . HIS A 1 106 ? 1.144 -6.813 4.543 1.00 93.75 106 HIS A O 1
ATOM 865 N N . SER A 1 107 ? 0.082 -8.733 4.983 1.00 89.06 107 SER A N 1
ATOM 866 C CA . SER A 1 107 ? -1.100 -8.087 5.595 1.00 89.06 107 SER A CA 1
ATOM 867 C C . SER A 1 107 ? -0.765 -7.182 6.789 1.00 89.06 107 SER A C 1
ATOM 869 O O . SER A 1 107 ? -1.478 -6.222 7.054 1.00 89.06 107 SER A O 1
ATOM 871 N N . GLU A 1 108 ? 0.339 -7.463 7.485 1.00 90.06 108 GLU A N 1
ATOM 872 C CA . GLU A 1 108 ? 0.819 -6.666 8.622 1.00 90.06 108 GLU A CA 1
ATOM 873 C C . GLU A 1 108 ? 1.484 -5.342 8.203 1.00 90.06 108 GLU A C 1
ATOM 875 O O . GLU A 1 108 ? 1.652 -4.448 9.033 1.00 90.06 108 GLU A O 1
ATOM 880 N N . ASP A 1 109 ? 1.869 -5.198 6.931 1.00 94.19 109 ASP A N 1
ATOM 881 C CA . ASP A 1 109 ? 2.391 -3.944 6.388 1.00 94.19 109 ASP A CA 1
ATOM 882 C C . ASP A 1 109 ? 1.220 -3.028 6.015 1.00 94.19 109 ASP A C 1
ATOM 884 O O . ASP A 1 109 ? 0.735 -2.994 4.881 1.00 94.19 109 ASP A O 1
ATOM 888 N N . GLN A 1 110 ? 0.716 -2.327 7.028 1.00 92.31 110 GLN A N 1
ATOM 889 C CA . GLN A 1 110 ? -0.510 -1.539 6.924 1.00 92.31 110 GLN A CA 1
ATOM 890 C C . GLN A 1 110 ? -0.417 -0.450 5.854 1.00 92.31 110 GLN A C 1
ATOM 892 O O . GLN A 1 110 ? -1.401 -0.223 5.152 1.00 92.31 110 GLN A O 1
ATOM 897 N N . GLU A 1 111 ? 0.746 0.192 5.717 1.00 94.00 111 GLU A N 1
ATOM 898 C CA . GLU A 1 111 ? 0.972 1.264 4.747 1.00 94.00 111 GLU A CA 1
ATOM 899 C C . GLU A 1 111 ? 1.042 0.7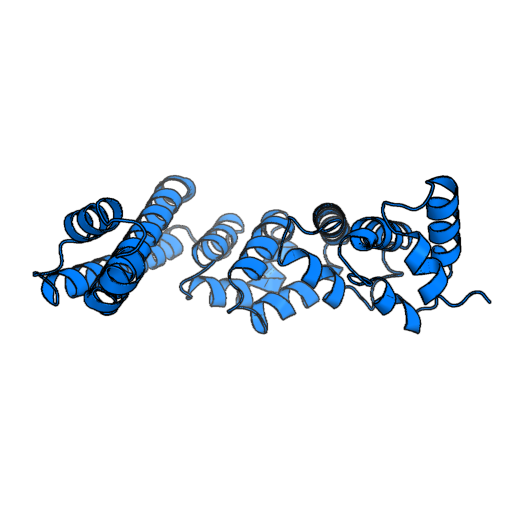10 3.323 1.00 94.00 111 GLU A C 1
ATOM 901 O O . GLU A 1 111 ? 0.376 1.231 2.425 1.00 94.00 111 GLU A O 1
ATOM 906 N N . TRP A 1 112 ? 1.756 -0.400 3.111 1.00 96.81 112 TRP A N 1
ATOM 907 C CA . TRP A 1 112 ? 1.795 -1.024 1.793 1.00 96.81 112 TRP A CA 1
ATOM 908 C C . TRP A 1 112 ? 0.417 -1.517 1.360 1.00 96.81 112 TRP A C 1
ATOM 910 O O . TRP A 1 112 ? -0.022 -1.227 0.247 1.00 96.81 112 TRP A O 1
ATOM 920 N N . VAL A 1 113 ? -0.299 -2.220 2.242 1.00 97.00 113 VAL A N 1
ATOM 921 C CA . VAL A 1 113 ? -1.655 -2.699 1.950 1.00 97.00 113 VAL A CA 1
ATOM 922 C C . VAL A 1 113 ? -2.583 -1.523 1.660 1.00 97.00 113 VAL A C 1
ATOM 924 O O . VAL A 1 113 ? -3.307 -1.574 0.667 1.00 97.00 113 VAL A O 1
ATOM 927 N N . TYR A 1 114 ? -2.522 -0.447 2.450 1.00 96.12 114 TYR A N 1
ATOM 928 C CA . TYR A 1 114 ? -3.284 0.777 2.197 1.00 96.12 114 TYR A CA 1
ATOM 929 C C . TYR A 1 114 ? -3.043 1.300 0.775 1.00 96.12 114 TYR A C 1
ATOM 931 O O . TYR A 1 114 ? -3.994 1.504 0.018 1.00 96.12 114 TYR A O 1
ATOM 939 N N . TRP A 1 115 ? -1.782 1.433 0.357 1.00 97.94 115 TRP A N 1
ATOM 940 C CA . TRP A 1 115 ? -1.474 1.903 -0.991 1.00 97.94 115 TRP A CA 1
ATOM 941 C C . TRP A 1 115 ? -1.911 0.921 -2.079 1.00 97.94 115 TRP A C 1
ATOM 943 O O . TRP A 1 115 ? -2.394 1.355 -3.119 1.00 97.94 115 TRP A O 1
ATOM 953 N N . ILE A 1 116 ? -1.838 -0.392 -1.855 1.00 98.19 116 ILE A N 1
ATOM 954 C CA . ILE A 1 116 ? -2.388 -1.383 -2.795 1.00 98.19 116 ILE A CA 1
ATOM 955 C C . ILE A 1 116 ? -3.900 -1.199 -2.979 1.00 98.19 116 ILE A C 1
ATOM 957 O O . ILE A 1 116 ? -4.393 -1.290 -4.110 1.00 98.19 116 ILE A O 1
ATOM 961 N N . PHE A 1 117 ? -4.640 -0.903 -1.906 1.00 98.00 117 PHE A N 1
ATOM 962 C CA . PHE A 1 117 ? -6.055 -0.552 -2.015 1.00 98.00 117 PHE A CA 1
ATOM 963 C C . PHE A 1 117 ? -6.252 0.703 -2.860 1.00 98.00 117 PHE A C 1
ATOM 965 O O . PHE A 1 117 ? -7.021 0.679 -3.823 1.00 98.00 117 PHE A O 1
ATOM 972 N N . GLU A 1 118 ? -5.532 1.770 -2.525 1.00 97.31 118 GLU A N 1
ATOM 973 C CA . GLU A 1 118 ? -5.721 3.081 -3.137 1.00 97.31 118 GLU A CA 1
ATOM 974 C C . GLU A 1 118 ? -5.334 3.127 -4.613 1.00 97.31 118 GLU A C 1
ATOM 976 O O . GLU A 1 118 ? -6.017 3.784 -5.390 1.00 97.31 118 GLU A O 1
ATOM 981 N N . VAL A 1 119 ? -4.283 2.411 -5.019 1.00 97.19 119 VAL A N 1
ATOM 982 C CA . VAL A 1 119 ? -3.728 2.537 -6.377 1.00 97.19 119 VAL A CA 1
ATOM 983 C C . VAL A 1 119 ? -4.154 1.419 -7.322 1.00 97.19 119 VAL A C 1
ATOM 985 O O . VAL A 1 119 ? -4.075 1.596 -8.534 1.00 97.19 119 VAL A O 1
ATOM 988 N N . LEU A 1 120 ? -4.613 0.276 -6.797 1.00 98.19 120 LEU A N 1
ATOM 989 C CA . LEU A 1 120 ? -5.063 -0.859 -7.611 1.00 98.19 120 LEU A CA 1
ATOM 990 C C . LEU A 1 120 ? -6.514 -1.231 -7.314 1.00 98.19 120 LEU A C 1
ATOM 992 O O . LEU A 1 120 ? -7.372 -1.086 -8.182 1.00 98.19 120 LEU A O 1
ATOM 996 N N . ILE A 1 121 ? -6.805 -1.715 -6.104 1.00 98.31 121 ILE A N 1
ATOM 997 C CA . ILE A 1 121 ? -8.078 -2.404 -5.823 1.00 98.31 121 ILE A CA 1
ATOM 998 C C . ILE A 1 121 ? -9.281 -1.462 -5.975 1.00 98.31 121 ILE A C 1
ATOM 1000 O O . ILE A 1 121 ? -10.299 -1.874 -6.526 1.00 98.31 121 ILE A O 1
ATOM 1004 N N . ASN A 1 122 ? -9.168 -0.193 -5.568 1.00 97.56 122 ASN A N 1
ATOM 1005 C CA . ASN A 1 122 ? -10.233 0.808 -5.727 1.00 97.56 122 ASN A CA 1
ATOM 1006 C C . ASN A 1 122 ? -10.629 1.055 -7.196 1.00 97.56 122 ASN A C 1
ATOM 1008 O O . ASN A 1 122 ? -11.720 1.559 -7.464 1.00 97.56 122 ASN A O 1
ATOM 1012 N N . HIS A 1 123 ? -9.756 0.719 -8.146 1.00 97.69 123 HIS A N 1
ATOM 1013 C CA . HIS A 1 123 ? -9.977 0.911 -9.578 1.00 97.69 123 HIS A CA 1
ATOM 1014 C C . HIS A 1 123 ? -10.452 -0.360 -10.290 1.00 97.69 123 HIS A C 1
ATOM 1016 O O . HIS A 1 123 ? -10.723 -0.336 -11.493 1.00 97.69 123 HIS A O 1
ATOM 1022 N N . TRP A 1 124 ? -10.549 -1.480 -9.575 1.00 98.12 124 TRP A N 1
ATOM 1023 C CA . TRP A 1 124 ? -10.960 -2.753 -10.145 1.00 98.12 124 TRP A CA 1
ATOM 1024 C C . TRP A 1 124 ? -12.473 -2.860 -10.296 1.00 98.12 124 TRP A C 1
ATOM 1026 O O . TRP A 1 124 ? -13.258 -2.344 -9.506 1.00 98.12 124 TRP A O 1
ATOM 1036 N N . ASN A 1 125 ? -12.905 -3.579 -11.329 1.00 97.88 125 ASN A N 1
ATOM 1037 C CA . ASN A 1 125 ? -14.314 -3.919 -11.504 1.00 97.88 125 ASN A CA 1
ATOM 1038 C C . ASN A 1 125 ? -14.694 -5.166 -10.680 1.00 97.88 125 ASN A C 1
ATOM 1040 O O . ASN A 1 125 ? -13.843 -5.898 -10.175 1.00 97.88 125 ASN A O 1
ATOM 1044 N N . THR A 1 126 ? -15.993 -5.466 -10.595 1.00 98.31 126 THR A N 1
ATOM 1045 C CA . THR A 1 126 ? -16.502 -6.604 -9.808 1.00 98.31 126 THR A CA 1
ATOM 1046 C C . THR A 1 126 ? -15.907 -7.956 -10.217 1.00 98.31 126 THR A C 1
ATOM 1048 O O . THR A 1 126 ? -15.678 -8.797 -9.353 1.00 98.31 126 THR A O 1
ATOM 1051 N N . ILE A 1 127 ? -15.609 -8.183 -11.502 1.00 98.19 127 ILE A N 1
ATOM 1052 C CA . ILE A 1 127 ? -15.024 -9.453 -11.973 1.00 98.19 127 ILE A CA 1
ATOM 1053 C C . ILE A 1 127 ? -13.613 -9.641 -11.403 1.00 98.19 127 ILE A C 1
ATOM 1055 O O . ILE A 1 127 ? -13.231 -10.753 -11.043 1.00 98.19 127 ILE A O 1
ATOM 1059 N N . GLN A 1 128 ? -12.843 -8.561 -11.299 1.00 98.38 128 GLN A N 1
ATOM 1060 C CA . GLN A 1 128 ? -11.502 -8.576 -10.716 1.00 98.38 128 GLN A CA 1
ATOM 1061 C C . GLN A 1 128 ? -11.567 -8.738 -9.193 1.00 98.38 128 GLN A C 1
ATOM 1063 O O . GLN A 1 128 ? -10.921 -9.625 -8.640 1.00 98.38 128 GLN A O 1
ATOM 1068 N N . VAL A 1 129 ? -12.415 -7.956 -8.518 1.00 98.44 129 VAL A N 1
ATOM 1069 C CA . VAL A 1 129 ? -12.560 -7.981 -7.051 1.00 98.44 129 VAL A CA 1
ATOM 1070 C C . VAL A 1 129 ? -13.007 -9.352 -6.534 1.00 98.44 129 VAL A C 1
ATOM 1072 O O . VAL A 1 129 ? -12.473 -9.841 -5.538 1.00 98.44 129 VAL A O 1
ATOM 1075 N N . VAL A 1 130 ? -13.918 -10.038 -7.232 1.00 98.25 130 VAL A N 1
ATOM 1076 C CA . VAL A 1 130 ? -14.369 -11.390 -6.843 1.00 98.25 130 VAL A CA 1
ATOM 1077 C C . VAL A 1 130 ? -13.213 -12.403 -6.789 1.00 98.25 130 VAL A C 1
ATOM 1079 O O . VAL A 1 130 ? -13.267 -13.352 -6.006 1.00 98.25 130 VAL A O 1
ATOM 1082 N N . GLN A 1 131 ? -12.133 -12.203 -7.553 1.00 98.44 131 GLN A N 1
ATOM 1083 C CA . GLN A 1 131 ? -10.970 -13.105 -7.546 1.00 98.44 131 GLN A CA 1
ATOM 1084 C C . GLN A 1 131 ? -10.105 -12.987 -6.278 1.00 98.44 131 GLN A C 1
ATOM 1086 O O . GLN A 1 131 ? -9.328 -13.907 -5.987 1.00 98.44 131 GLN A O 1
ATOM 1091 N N . ILE A 1 132 ? -10.263 -11.890 -5.527 1.00 98.19 132 ILE A N 1
ATOM 1092 C CA . ILE A 1 132 ? -9.555 -11.601 -4.270 1.00 98.19 132 ILE A CA 1
ATOM 1093 C C . ILE A 1 132 ? -10.493 -11.524 -3.053 1.00 98.19 132 ILE A C 1
ATOM 1095 O O . ILE A 1 132 ? -10.116 -11.035 -1.991 1.00 98.19 132 ILE A O 1
ATOM 1099 N N . GLN A 1 133 ? -11.743 -11.984 -3.187 1.00 98.00 133 GLN A N 1
ATOM 1100 C CA . GLN A 1 133 ? -12.750 -11.840 -2.129 1.00 98.00 133 GLN A CA 1
ATOM 1101 C C . GLN A 1 133 ? -12.336 -12.496 -0.803 1.00 98.00 133 GLN A C 1
ATOM 1103 O O . GLN A 1 133 ? -12.683 -11.991 0.258 1.00 98.00 133 GLN A O 1
ATOM 1108 N N . ALA A 1 134 ? -11.596 -13.609 -0.844 1.00 97.88 134 ALA A N 1
ATOM 1109 C CA . ALA A 1 134 ? -11.181 -14.318 0.363 1.00 97.88 134 ALA A CA 1
ATOM 1110 C C . ALA A 1 134 ? -10.170 -13.489 1.167 1.00 97.88 134 ALA A C 1
ATOM 1112 O O . ALA A 1 134 ? -10.285 -13.383 2.387 1.00 97.88 134 ALA A O 1
ATOM 1113 N N . GLU A 1 135 ? -9.227 -12.857 0.471 1.00 98.00 135 GLU A N 1
ATOM 1114 C CA . GLU A 1 135 ? -8.253 -11.933 1.041 1.00 98.00 135 GLU A CA 1
ATOM 1115 C C . GLU A 1 135 ? -8.941 -10.693 1.624 1.00 98.00 135 GLU A C 1
ATOM 1117 O O . GLU A 1 135 ? -8.655 -10.307 2.754 1.00 98.00 135 GLU A O 1
ATOM 1122 N N . LEU A 1 136 ? -9.912 -10.114 0.910 1.00 98.12 136 LEU A N 1
ATOM 1123 C CA . LEU A 1 136 ? -10.687 -8.970 1.405 1.00 98.12 136 LEU A CA 1
ATOM 1124 C C . LEU A 1 136 ? -11.514 -9.319 2.647 1.00 98.12 136 LEU A C 1
ATOM 1126 O O . LEU A 1 136 ? -11.559 -8.540 3.597 1.00 98.12 136 LEU A O 1
ATOM 1130 N N . ILE A 1 137 ? -12.145 -10.496 2.674 1.00 97.12 137 ILE A N 1
ATOM 1131 C CA . ILE A 1 137 ? -12.886 -10.972 3.849 1.00 97.12 137 ILE A CA 1
ATOM 1132 C C . ILE A 1 137 ? -11.941 -11.112 5.044 1.00 97.12 137 ILE A C 1
ATOM 1134 O O . ILE A 1 137 ? -12.291 -10.660 6.134 1.00 97.12 137 ILE A O 1
ATOM 1138 N N . LYS A 1 138 ? -10.743 -11.674 4.848 1.00 95.88 138 LYS A N 1
ATOM 1139 C CA . LYS A 1 138 ? -9.723 -11.764 5.901 1.00 95.88 138 LYS A CA 1
ATOM 1140 C C . LYS A 1 138 ? -9.352 -10.371 6.428 1.00 95.88 138 LYS A C 1
ATOM 1142 O O . LYS A 1 138 ? -9.488 -10.137 7.623 1.00 95.88 138 LYS A O 1
ATOM 1147 N N . ILE A 1 139 ? -8.990 -9.436 5.548 1.00 96.06 139 ILE A N 1
ATOM 1148 C CA . ILE A 1 139 ? -8.593 -8.068 5.935 1.00 96.06 139 ILE A CA 1
ATOM 1149 C C . ILE A 1 139 ? -9.732 -7.335 6.656 1.00 96.06 139 ILE A C 1
ATOM 1151 O O . ILE A 1 139 ? -9.500 -6.659 7.651 1.00 96.06 139 ILE A O 1
ATOM 1155 N N . SER A 1 140 ? -10.988 -7.526 6.236 1.00 95.25 140 SER A N 1
ATOM 1156 C CA . SER A 1 140 ? -12.155 -6.906 6.891 1.00 95.25 140 SER A CA 1
ATOM 1157 C C . SER A 1 140 ? -12.326 -7.291 8.372 1.00 95.25 140 SER A C 1
ATOM 1159 O O . SER A 1 140 ? -12.995 -6.590 9.139 1.00 95.25 140 SER A O 1
ATOM 1161 N N . GLN A 1 141 ? -11.720 -8.403 8.794 1.00 91.06 141 GLN A N 1
ATOM 1162 C CA . GLN A 1 141 ? -11.757 -8.899 10.171 1.00 91.06 141 GLN A CA 1
ATOM 1163 C C . GLN A 1 141 ? -10.587 -8.386 11.023 1.00 91.06 141 GLN A C 1
ATOM 1165 O O . GLN A 1 141 ? -10.613 -8.547 12.243 1.00 91.06 141 GLN A O 1
ATOM 1170 N N . GLU A 1 142 ? -9.588 -7.755 10.410 1.00 85.81 142 GLU A N 1
ATOM 1171 C CA . GLU A 1 142 ? -8.415 -7.206 11.089 1.00 85.81 142 GLU A CA 1
ATOM 1172 C C . GLU A 1 142 ? -8.700 -5.789 11.636 1.00 85.81 142 GLU A C 1
ATOM 1174 O O . GLU A 1 142 ? -9.841 -5.314 11.610 1.00 85.81 142 GLU A O 1
ATOM 1179 N N . LYS A 1 143 ? -7.682 -5.142 12.227 1.00 77.88 143 LYS A N 1
ATOM 1180 C CA . LYS A 1 143 ? -7.792 -3.774 12.779 1.00 77.88 143 LYS A CA 1
ATOM 1181 C C . LYS A 1 143 ? -7.411 -2.675 11.786 1.00 77.88 143 LYS A C 1
ATOM 1183 O O . LYS A 1 143 ? -7.811 -1.542 11.997 1.00 77.88 143 LYS A O 1
ATOM 1188 N N . ALA A 1 144 ? -6.602 -2.983 10.778 1.00 86.19 144 ALA A N 1
ATOM 1189 C CA . ALA A 1 144 ? -6.114 -2.008 9.810 1.00 86.19 144 ALA A CA 1
ATOM 1190 C C . ALA A 1 144 ? -6.556 -2.390 8.406 1.00 86.19 144 ALA A C 1
ATOM 1192 O O . ALA A 1 144 ? -6.645 -3.574 8.087 1.00 86.19 144 ALA A O 1
ATOM 1193 N N . ASN A 1 145 ? -6.827 -1.380 7.575 1.00 92.19 145 ASN A N 1
ATOM 1194 C CA . ASN A 1 145 ? -7.363 -1.533 6.216 1.00 92.19 145 ASN A CA 1
ATOM 1195 C C . ASN 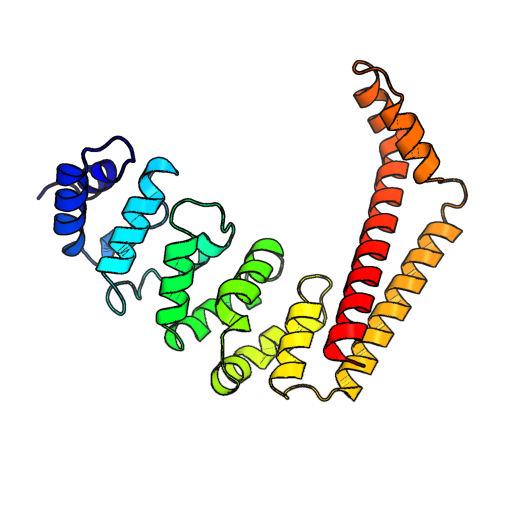A 1 145 ? -8.705 -2.292 6.140 1.00 92.19 145 ASN A C 1
ATOM 1197 O O . ASN A 1 145 ? -9.210 -2.577 5.052 1.00 92.19 145 ASN A O 1
ATOM 1201 N N . ASP A 1 146 ? -9.318 -2.585 7.283 1.00 94.44 146 ASP A N 1
ATOM 1202 C CA . ASP A 1 146 ? -10.552 -3.343 7.423 1.00 94.44 146 ASP A CA 1
ATOM 1203 C C . ASP A 1 146 ? -11.746 -2.573 6.854 1.00 94.44 146 ASP A C 1
ATOM 1205 O O . ASP A 1 146 ? -12.556 -3.147 6.126 1.00 94.44 146 ASP A O 1
ATOM 1209 N N . LEU A 1 147 ? -11.819 -1.263 7.101 1.00 95.94 147 LEU A N 1
ATOM 1210 C CA . LEU A 1 147 ? -12.828 -0.380 6.516 1.00 95.94 147 LEU A CA 1
ATOM 1211 C C . LEU A 1 147 ? -12.686 -0.279 4.995 1.00 95.94 147 LEU A C 1
ATOM 1213 O O . LEU A 1 147 ? -13.694 -0.330 4.289 1.00 95.94 147 LEU A O 1
ATOM 1217 N N . SER A 1 148 ? -11.458 -0.217 4.472 1.00 96.31 148 SER A N 1
ATOM 1218 C CA . SER A 1 148 ? -11.200 -0.249 3.025 1.00 96.31 148 SER A CA 1
ATOM 1219 C C . SER A 1 148 ? -11.681 -1.565 2.412 1.00 96.31 148 SER A C 1
ATOM 1221 O O . SER A 1 148 ? -12.381 -1.560 1.397 1.00 96.31 148 SER A O 1
ATOM 1223 N N . ALA A 1 149 ? -11.403 -2.698 3.062 1.00 97.75 149 ALA A N 1
ATOM 1224 C CA . ALA A 1 149 ? -11.906 -3.997 2.629 1.00 97.75 149 ALA A CA 1
ATOM 1225 C C . ALA A 1 149 ? -13.442 -4.075 2.684 1.00 97.75 149 ALA A C 1
ATOM 1227 O O . ALA A 1 149 ? -14.063 -4.501 1.709 1.00 97.75 149 ALA A O 1
ATOM 1228 N N . LEU A 1 150 ? -14.074 -3.613 3.770 1.00 98.06 150 LEU A N 1
ATOM 1229 C CA . LEU A 1 150 ? -15.536 -3.559 3.896 1.00 98.06 150 LEU A CA 1
ATOM 1230 C C . LEU A 1 150 ? -16.174 -2.663 2.831 1.00 98.06 150 LEU A C 1
ATOM 1232 O O . LEU A 1 150 ? -17.190 -3.051 2.252 1.00 98.06 150 LEU A O 1
ATOM 1236 N N . ARG A 1 151 ? -15.565 -1.510 2.521 1.00 97.81 151 ARG A N 1
ATOM 1237 C CA . ARG A 1 151 ? -16.001 -0.610 1.440 1.00 97.81 151 ARG A CA 1
ATOM 1238 C C . ARG A 1 151 ? -16.050 -1.350 0.112 1.00 97.81 151 ARG A C 1
ATOM 1240 O O . ARG A 1 151 ? -17.060 -1.282 -0.585 1.00 97.81 151 ARG A O 1
ATOM 1247 N N . ILE A 1 152 ? -14.976 -2.059 -0.238 1.00 98.31 152 ILE A N 1
ATOM 1248 C CA . ILE A 1 152 ? -14.879 -2.813 -1.493 1.00 98.31 152 ILE A CA 1
ATOM 1249 C C . ILE A 1 152 ? -15.896 -3.960 -1.516 1.00 98.31 152 ILE A C 1
ATOM 1251 O O . ILE A 1 152 ? -16.653 -4.089 -2.478 1.00 98.31 152 ILE A O 1
ATOM 1255 N N . LEU A 1 153 ? -15.986 -4.750 -0.443 1.00 98.50 153 LEU A N 1
ATOM 1256 C CA . LEU A 1 153 ? -16.948 -5.853 -0.342 1.00 98.50 153 LEU A CA 1
ATOM 1257 C C . LEU A 1 153 ? -18.398 -5.367 -0.496 1.00 98.50 153 LEU A C 1
ATOM 1259 O O . LEU A 1 153 ? -19.185 -6.015 -1.186 1.00 98.50 153 LEU A O 1
ATOM 1263 N N . LEU A 1 154 ? -18.740 -4.216 0.089 1.00 98.12 154 LEU A N 1
ATOM 1264 C CA . LEU A 1 154 ? -20.050 -3.577 -0.059 1.00 98.12 154 LEU A CA 1
ATOM 1265 C C . LEU A 1 154 ? -20.282 -3.065 -1.484 1.00 98.12 154 LEU A C 1
ATOM 1267 O O . LEU A 1 154 ? -21.294 -3.381 -2.105 1.00 98.12 154 LEU A O 1
ATOM 1271 N N . THR A 1 155 ? -19.337 -2.284 -2.009 1.00 97.50 155 THR A N 1
ATOM 1272 C CA . THR A 1 155 ? -19.461 -1.591 -3.303 1.00 97.50 155 THR A CA 1
ATOM 1273 C C . THR A 1 155 ? -19.637 -2.576 -4.453 1.00 97.50 155 THR A C 1
ATOM 1275 O O . THR A 1 155 ? -20.413 -2.331 -5.376 1.00 97.50 155 THR A O 1
ATOM 1278 N N . HIS A 1 156 ? -18.968 -3.726 -4.377 1.00 97.88 156 HIS A N 1
ATOM 1279 C CA . HIS A 1 156 ? -19.062 -4.779 -5.385 1.00 97.88 156 HIS A CA 1
ATOM 1280 C C . HIS A 1 156 ? -20.174 -5.803 -5.115 1.00 97.88 156 HIS A C 1
ATOM 1282 O O . HIS A 1 156 ? -20.288 -6.780 -5.855 1.00 97.88 156 HIS A O 1
ATOM 1288 N N . GLY A 1 157 ? -21.011 -5.582 -4.093 1.00 97.25 157 GLY A N 1
ATOM 1289 C CA . GLY A 1 157 ? -22.162 -6.429 -3.772 1.00 97.25 157 GLY A CA 1
ATOM 1290 C C . GLY A 1 157 ? -21.793 -7.820 -3.253 1.00 97.25 157 GLY A C 1
ATOM 1291 O O . GLY A 1 157 ? -22.608 -8.736 -3.343 1.00 97.25 157 GLY A O 1
ATOM 1292 N N . ILE A 1 158 ? -20.573 -7.991 -2.736 1.00 97.88 158 ILE A N 1
ATOM 1293 C CA . ILE A 1 158 ? -20.126 -9.237 -2.100 1.00 97.88 158 ILE A CA 1
ATOM 1294 C C . ILE A 1 158 ? -20.747 -9.343 -0.707 1.00 97.88 158 ILE A C 1
ATOM 1296 O O . ILE A 1 158 ? -21.253 -10.399 -0.334 1.00 97.88 158 ILE A O 1
ATOM 1300 N N . TYR A 1 159 ? -20.756 -8.238 0.041 1.00 97.94 159 TYR A N 1
ATOM 1301 C CA . TYR A 1 159 ? -21.530 -8.104 1.271 1.00 97.94 159 TYR A CA 1
ATOM 1302 C C . TYR A 1 159 ? -22.775 -7.256 1.039 1.00 97.94 159 TYR A C 1
ATOM 1304 O O . TYR A 1 159 ? -22.744 -6.231 0.357 1.00 97.94 159 TYR A O 1
ATOM 1312 N N . ALA A 1 160 ? -23.876 -7.684 1.652 1.00 97.44 160 ALA A N 1
ATOM 1313 C CA . ALA A 1 160 ? -25.080 -6.879 1.749 1.00 97.44 160 ALA A CA 1
ATOM 1314 C C . ALA A 1 160 ? -24.909 -5.781 2.815 1.00 97.44 160 ALA A C 1
ATOM 1316 O O . ALA A 1 160 ? -24.118 -5.913 3.752 1.00 97.44 160 ALA A O 1
ATOM 1317 N N . LYS A 1 161 ? -25.649 -4.675 2.662 1.00 97.19 161 LYS A N 1
ATOM 1318 C CA . LYS A 1 161 ? -25.544 -3.492 3.535 1.00 97.19 161 LYS A CA 1
ATOM 1319 C C . LYS A 1 161 ? -25.803 -3.832 5.007 1.00 97.19 161 LYS A C 1
ATOM 1321 O O . LYS A 1 161 ? -25.096 -3.336 5.874 1.00 97.19 161 LYS A O 1
ATOM 1326 N N . ASP A 1 162 ? -26.786 -4.684 5.281 1.00 96.88 162 ASP A N 1
ATOM 1327 C CA . ASP A 1 162 ? -27.134 -5.164 6.623 1.00 96.88 162 ASP A CA 1
ATOM 1328 C C . ASP A 1 162 ? -25.989 -5.948 7.276 1.00 96.88 162 ASP A C 1
ATOM 1330 O O . ASP A 1 162 ? -25.637 -5.659 8.417 1.00 96.88 162 ASP A O 1
ATOM 1334 N N . VAL A 1 163 ? -25.331 -6.839 6.529 1.00 97.00 163 VAL A N 1
ATOM 1335 C CA . VAL A 1 163 ? -24.137 -7.564 6.998 1.00 97.00 163 VAL A CA 1
ATOM 1336 C C . VAL A 1 163 ? -23.015 -6.593 7.375 1.00 97.00 163 VAL A C 1
ATOM 1338 O O . VAL A 1 163 ? -22.397 -6.731 8.429 1.00 97.00 163 VAL A O 1
ATOM 1341 N N . VAL A 1 164 ? -22.757 -5.574 6.548 1.00 97.44 164 VAL A N 1
ATOM 1342 C CA . VAL A 1 164 ? -21.732 -4.560 6.855 1.00 97.44 164 VAL A CA 1
ATOM 1343 C C . VAL A 1 164 ? -22.124 -3.731 8.079 1.00 97.44 164 VAL A C 1
ATOM 1345 O O . VAL A 1 164 ? -21.272 -3.478 8.928 1.00 97.44 164 VAL A O 1
ATOM 1348 N N . CYS A 1 165 ? -23.400 -3.358 8.223 1.00 96.69 165 CYS A N 1
ATOM 1349 C CA . CYS A 1 165 ? -23.901 -2.670 9.415 1.00 96.69 165 CYS A CA 1
ATOM 1350 C C . CYS A 1 165 ? -23.665 -3.485 10.693 1.00 96.69 165 CYS A C 1
ATOM 1352 O O . CYS A 1 165 ? -23.215 -2.922 11.689 1.00 96.69 165 CYS A O 1
ATOM 1354 N N . GLU A 1 166 ? -23.928 -4.794 10.673 1.00 96.56 166 GLU A N 1
ATOM 1355 C CA . GLU A 1 166 ? -23.688 -5.679 11.821 1.00 96.56 166 GLU A CA 1
ATOM 1356 C C . GLU A 1 166 ? -22.200 -5.744 12.192 1.00 96.56 166 GLU A C 1
ATOM 1358 O O . GLU A 1 166 ? -21.848 -5.607 13.367 1.00 96.56 166 GLU A O 1
ATOM 1363 N N . ILE A 1 167 ? -21.313 -5.885 11.199 1.00 96.25 167 ILE A N 1
ATOM 1364 C CA . ILE A 1 167 ? -19.857 -5.900 11.418 1.00 96.25 167 ILE A CA 1
ATOM 1365 C C . ILE A 1 167 ? -19.384 -4.572 12.015 1.00 96.25 167 ILE A C 1
ATOM 1367 O O . ILE A 1 167 ? -18.651 -4.563 13.005 1.00 96.25 167 ILE A O 1
ATOM 1371 N N . ILE A 1 168 ? -19.813 -3.448 11.436 1.00 96.12 168 ILE A N 1
ATOM 1372 C CA . ILE A 1 168 ? -19.447 -2.111 11.909 1.00 96.12 168 ILE A CA 1
ATOM 1373 C C . ILE A 1 168 ? -19.957 -1.877 13.329 1.00 96.12 168 ILE A C 1
ATOM 1375 O O . ILE A 1 168 ? -19.209 -1.368 14.161 1.00 96.12 168 ILE A O 1
ATOM 1379 N N . GLN A 1 169 ? -21.192 -2.273 13.638 1.00 95.81 169 GLN A N 1
ATOM 1380 C CA . GLN A 1 169 ? -21.729 -2.132 14.988 1.00 95.81 169 GLN A CA 1
ATOM 1381 C C . GLN A 1 169 ? -20.924 -2.957 15.998 1.00 95.81 169 GLN A C 1
ATOM 1383 O O . GLN A 1 169 ? -20.545 -2.434 17.041 1.00 95.81 169 GLN A O 1
ATOM 1388 N N . CYS A 1 170 ? -20.577 -4.201 15.659 1.00 94.94 170 CYS A N 1
ATOM 1389 C CA . CYS A 1 170 ? -19.721 -5.037 16.500 1.00 94.94 170 CYS A CA 1
ATOM 1390 C C . CYS A 1 170 ? -18.351 -4.379 16.755 1.00 94.94 170 CYS A C 1
ATOM 1392 O O . CYS A 1 170 ? -17.900 -4.311 17.898 1.00 94.94 170 CYS A O 1
ATOM 1394 N N . LYS A 1 171 ? -17.711 -3.816 15.717 1.00 94.31 171 LYS A N 1
ATOM 1395 C CA . LYS A 1 171 ? -16.445 -3.073 15.860 1.00 94.31 171 LYS A CA 1
ATOM 1396 C C . LYS A 1 171 ? -16.599 -1.846 16.770 1.00 94.31 171 LYS A C 1
ATOM 1398 O O . LYS A 1 171 ? -15.763 -1.653 17.653 1.00 94.31 171 LYS A O 1
ATOM 1403 N N . LYS A 1 172 ? -17.675 -1.059 16.615 1.00 94.56 172 LYS A N 1
ATOM 1404 C CA . LYS A 1 172 ? -17.986 0.083 17.501 1.00 94.56 172 LYS A CA 1
ATOM 1405 C C . LYS A 1 172 ? -18.109 -0.355 18.955 1.00 94.56 172 LYS A C 1
ATOM 1407 O O . LYS A 1 172 ? -17.502 0.264 19.823 1.00 94.56 172 LYS A O 1
ATOM 1412 N N . ASP A 1 173 ? -18.857 -1.424 19.211 1.00 95.94 173 ASP A N 1
ATOM 1413 C CA . ASP A 1 173 ? -19.106 -1.919 20.565 1.00 95.94 173 ASP A CA 1
ATOM 1414 C C . ASP A 1 173 ? -17.810 -2.402 21.234 1.00 95.94 173 ASP A C 1
ATOM 1416 O O . ASP A 1 173 ? -17.559 -2.078 22.396 1.00 95.94 173 ASP A O 1
ATOM 1420 N N . VAL A 1 174 ? -16.950 -3.112 20.492 1.00 94.88 174 VAL A N 1
ATOM 1421 C CA . VAL A 1 174 ? -15.626 -3.543 20.974 1.00 94.88 174 VAL A CA 1
ATOM 1422 C C . VAL A 1 174 ? -14.750 -2.340 21.319 1.00 94.88 174 VAL A C 1
ATOM 1424 O O . VAL A 1 174 ? -14.188 -2.289 22.410 1.00 94.88 174 VAL A O 1
ATOM 1427 N N . ILE A 1 175 ? -14.654 -1.344 20.435 1.00 94.81 175 ILE A N 1
ATOM 1428 C CA . ILE A 1 175 ? -13.820 -0.155 20.670 1.00 94.81 175 ILE A CA 1
ATOM 1429 C C . ILE A 1 175 ? -14.358 0.672 21.840 1.00 94.81 175 ILE A C 1
ATOM 1431 O O . ILE A 1 175 ? -13.581 1.121 22.681 1.00 94.81 175 ILE A O 1
ATOM 1435 N N . ALA A 1 176 ? -15.677 0.850 21.932 1.00 95.88 176 ALA A N 1
ATOM 1436 C CA . ALA A 1 176 ? -16.312 1.548 23.045 1.00 95.88 176 ALA A CA 1
ATOM 1437 C C . ALA A 1 176 ? -16.049 0.836 24.380 1.00 95.88 176 ALA A C 1
ATOM 1439 O O . ALA A 1 176 ? -15.779 1.494 25.387 1.00 95.88 176 ALA A O 1
ATOM 1440 N N . PHE A 1 177 ? -16.081 -0.500 24.387 1.00 96.94 177 PHE A N 1
ATOM 1441 C CA . PHE A 1 177 ? -15.708 -1.299 25.549 1.00 96.94 177 PHE A CA 1
ATOM 1442 C C . PHE A 1 177 ? -14.229 -1.118 25.918 1.00 96.94 177 PHE A C 1
ATOM 1444 O O . PHE A 1 177 ? -13.945 -0.791 27.067 1.00 96.94 177 PHE A O 1
ATOM 1451 N N . GLU A 1 178 ? -13.300 -1.256 24.963 1.00 96.31 178 GLU A N 1
ATOM 1452 C CA . GLU A 1 178 ? -11.857 -1.070 25.201 1.00 96.31 178 GLU A CA 1
ATOM 1453 C C . GLU A 1 178 ? -11.543 0.347 25.717 1.00 96.31 178 GLU A C 1
ATOM 1455 O O . GLU A 1 178 ? -10.743 0.521 26.637 1.00 96.31 178 GLU A O 1
ATOM 1460 N N . LEU A 1 179 ? -12.184 1.377 25.154 1.00 96.12 179 LEU A N 1
ATOM 1461 C CA . LEU A 1 179 ? -12.053 2.758 25.625 1.00 96.12 179 LEU A CA 1
ATOM 1462 C C . LEU A 1 179 ? -12.550 2.904 27.056 1.00 96.12 179 LEU A C 1
ATOM 1464 O O . LEU A 1 179 ? -11.882 3.538 27.871 1.00 96.12 179 LEU A O 1
ATOM 1468 N N . LYS A 1 180 ? -13.714 2.339 27.372 1.00 96.19 180 LYS A N 1
ATOM 1469 C CA . LYS A 1 180 ? -14.251 2.379 28.730 1.00 96.19 180 LYS A CA 1
ATOM 1470 C C . LYS A 1 180 ? -13.316 1.677 29.714 1.00 96.19 180 LYS A C 1
ATOM 1472 O O . LYS A 1 180 ? -13.021 2.243 30.758 1.00 96.19 180 LYS A O 1
ATOM 1477 N N . GLU A 1 181 ? -12.811 0.496 29.366 1.00 96.94 181 GLU A N 1
ATOM 1478 C CA . GLU A 1 181 ? -11.865 -0.253 30.197 1.00 96.94 181 GLU A CA 1
ATOM 1479 C C . GLU A 1 181 ? -10.591 0.554 30.473 1.00 96.94 181 GLU A C 1
ATOM 1481 O O . GLU A 1 181 ? -10.159 0.634 31.622 1.00 96.94 181 GLU A O 1
ATOM 1486 N N . LEU A 1 182 ? -10.024 1.220 29.460 1.00 95.44 182 LEU A N 1
ATOM 1487 C CA . LEU A 1 182 ? -8.848 2.081 29.633 1.00 95.44 182 LEU A CA 1
ATOM 1488 C C . LEU A 1 182 ? -9.114 3.248 30.595 1.00 95.44 182 LEU A C 1
ATOM 1490 O O . LEU A 1 182 ? -8.267 3.539 31.435 1.00 95.44 182 LEU A O 1
ATOM 1494 N N . HIS A 1 183 ? -10.281 3.892 30.512 1.00 94.12 183 HIS A N 1
ATOM 1495 C CA . HIS A 1 183 ? -10.637 4.983 31.427 1.00 94.12 183 HIS A CA 1
ATOM 1496 C C . HIS A 1 183 ? -10.919 4.482 32.851 1.00 94.12 183 HIS A C 1
ATOM 1498 O O . HIS A 1 183 ? -10.497 5.112 33.818 1.00 94.12 183 HIS A O 1
ATOM 1504 N N . ASP A 1 184 ? -11.603 3.343 32.990 1.00 95.81 184 ASP A N 1
ATOM 1505 C CA . ASP A 1 184 ? -11.968 2.770 34.290 1.00 95.81 184 ASP A CA 1
ATOM 1506 C C . ASP A 1 184 ? -10.741 2.210 35.038 1.00 95.81 184 ASP A C 1
ATOM 1508 O O . ASP A 1 184 ? -10.689 2.257 36.268 1.00 95.81 184 ASP A O 1
ATOM 1512 N N . THR A 1 185 ? -9.748 1.680 34.313 1.00 96.44 185 THR A N 1
ATOM 1513 C CA . THR A 1 185 ? -8.510 1.115 34.891 1.00 96.44 185 THR A CA 1
ATOM 1514 C C . THR A 1 185 ? -7.431 2.158 35.170 1.00 96.44 185 THR A C 1
ATOM 1516 O O . THR A 1 185 ? -6.571 1.910 36.017 1.00 96.44 185 THR A O 1
ATOM 1519 N N . HIS A 1 186 ? -7.499 3.321 34.515 1.00 94.62 186 HIS A N 1
ATOM 1520 C CA . HIS A 1 186 ? -6.541 4.419 34.666 1.00 94.62 186 HIS A CA 1
ATOM 1521 C C . HIS A 1 186 ? -7.211 5.784 34.929 1.00 94.62 186 HIS A C 1
ATOM 1523 O O . HIS A 1 186 ? -6.922 6.760 34.227 1.00 94.62 186 HIS A O 1
ATOM 1529 N N . PRO A 1 187 ? -8.098 5.903 35.937 1.00 93.56 187 PRO A N 1
ATOM 1530 C CA . PRO A 1 187 ? -8.856 7.130 36.202 1.00 93.56 187 PRO A CA 1
ATOM 1531 C C . PRO A 1 187 ? -7.978 8.323 36.615 1.00 93.56 187 PRO A C 1
ATOM 1533 O O . PRO A 1 187 ? -8.421 9.469 36.579 1.00 93.56 187 PRO A O 1
ATOM 1536 N N . GLU A 1 188 ? -6.737 8.075 37.036 1.00 93.19 188 GLU A N 1
ATOM 1537 C CA . GLU A 1 188 ? -5.743 9.092 37.379 1.00 93.19 188 GLU A CA 1
ATOM 1538 C C . GLU A 1 188 ? -5.066 9.738 36.161 1.00 93.19 188 GLU A C 1
ATOM 1540 O O . GLU A 1 188 ? -4.375 10.754 36.302 1.00 93.19 188 GLU A O 1
ATOM 1545 N N . ILE A 1 189 ? -5.212 9.148 34.972 1.00 94.12 189 ILE A N 1
ATOM 1546 C CA . ILE A 1 189 ? -4.550 9.620 33.759 1.00 94.12 189 ILE A CA 1
ATOM 1547 C C . ILE A 1 189 ? -5.452 10.610 33.030 1.00 94.12 189 ILE A C 1
ATOM 1549 O O . ILE A 1 189 ? -6.368 10.245 32.304 1.00 94.12 189 ILE A O 1
ATOM 1553 N N . ASP A 1 190 ? -5.112 11.887 33.165 1.00 95.00 190 ASP A N 1
ATOM 1554 C CA . ASP A 1 190 ? -5.614 12.947 32.296 1.00 95.00 190 ASP A CA 1
ATOM 1555 C C . ASP A 1 190 ? -4.622 13.182 31.145 1.00 95.00 190 ASP A C 1
ATOM 1557 O O . ASP A 1 190 ? -3.520 13.713 31.342 1.00 95.00 190 ASP A O 1
ATOM 1561 N N . CYS A 1 191 ? -5.003 12.746 29.943 1.00 94.81 191 CYS A N 1
ATOM 1562 C CA . CYS A 1 191 ? -4.171 12.860 28.750 1.00 94.81 191 CYS A CA 1
ATOM 1563 C C . CYS A 1 191 ? -4.005 14.302 28.272 1.00 94.81 191 CYS A C 1
ATOM 1565 O O . CYS A 1 191 ? -2.904 14.678 27.866 1.00 94.81 191 CYS A O 1
ATOM 1567 N N . GLU A 1 192 ? -5.048 15.128 28.364 1.00 94.50 192 GLU A N 1
ATOM 1568 C CA . GLU A 1 192 ? -4.966 16.540 27.984 1.00 94.50 192 GLU A CA 1
ATOM 1569 C C . GLU A 1 192 ? -4.000 17.283 28.911 1.00 94.50 192 GLU A C 1
ATOM 1571 O O . GLU A 1 192 ? -3.104 17.998 28.450 1.00 94.50 192 GLU A O 1
ATOM 1576 N N . ALA A 1 193 ? -4.114 17.056 30.223 1.00 95.75 193 ALA A N 1
ATOM 1577 C CA . ALA A 1 193 ? -3.211 17.645 31.204 1.00 95.75 193 ALA A CA 1
ATOM 1578 C C . ALA A 1 193 ? -1.768 17.150 31.037 1.00 95.75 193 ALA A C 1
ATOM 1580 O O . ALA A 1 193 ? -0.838 17.955 31.127 1.00 95.75 193 ALA A O 1
ATOM 1581 N N . LEU A 1 194 ? -1.559 15.854 30.773 1.00 95.69 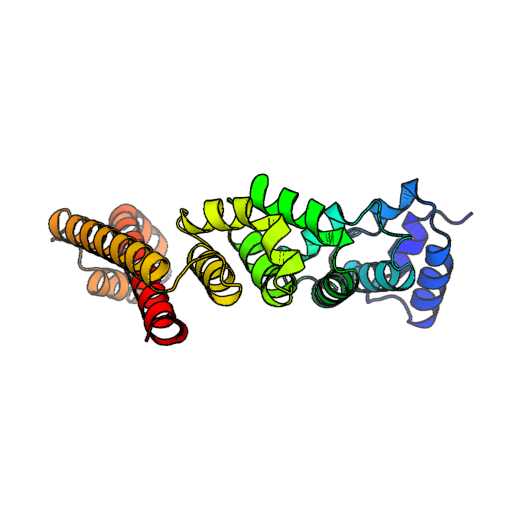194 LEU A N 1
ATOM 1582 C CA . LEU A 1 194 ? -0.225 15.290 30.549 1.00 95.69 194 LEU A CA 1
ATOM 1583 C C . LEU A 1 194 ? 0.450 15.897 29.313 1.00 95.69 194 LEU A C 1
ATOM 1585 O O . LEU A 1 194 ? 1.609 16.309 29.388 1.00 95.69 194 LEU A O 1
ATOM 1589 N N . HIS A 1 195 ? -0.267 15.985 28.190 1.00 94.12 195 HIS A N 1
ATOM 1590 C CA . HIS A 1 195 ? 0.263 16.602 26.975 1.00 94.12 195 HIS A CA 1
ATOM 1591 C C . HIS A 1 195 ? 0.545 18.090 27.177 1.00 94.12 195 HIS A C 1
ATOM 1593 O O . HIS A 1 195 ? 1.602 18.566 26.770 1.00 94.12 195 HIS A O 1
ATOM 1599 N N . LYS A 1 196 ? -0.332 18.821 27.871 1.00 95.50 196 LYS A N 1
ATOM 1600 C CA . LYS A 1 196 ? -0.079 20.225 28.216 1.00 95.50 196 LYS A CA 1
ATOM 1601 C C . LYS A 1 196 ? 1.208 20.391 29.030 1.00 95.50 196 LYS A C 1
ATOM 1603 O O . LYS A 1 196 ? 2.064 21.185 28.659 1.00 95.50 196 LYS A O 1
ATOM 1608 N N . GLN A 1 197 ? 1.386 19.587 30.081 1.00 95.12 197 GLN A N 1
ATOM 1609 C CA . GLN A 1 197 ? 2.607 19.602 30.897 1.00 95.12 197 GLN A CA 1
ATOM 1610 C C . GLN A 1 197 ? 3.861 19.294 30.079 1.00 95.12 197 GLN A C 1
ATOM 1612 O O . GLN A 1 197 ? 4.907 19.886 30.335 1.00 95.12 197 GLN A O 1
ATOM 1617 N N . PHE A 1 198 ? 3.759 18.383 29.110 1.00 94.12 198 PHE A N 1
ATOM 1618 C CA . PHE A 1 198 ? 4.849 18.042 28.202 1.00 94.12 198 PHE A CA 1
ATOM 1619 C C . PHE A 1 198 ? 5.263 19.217 27.317 1.00 94.12 198 PHE A C 1
ATOM 1621 O O . PHE A 1 198 ? 6.453 19.501 27.206 1.00 94.12 198 PHE A O 1
ATOM 1628 N N . PHE A 1 199 ? 4.298 19.916 26.713 1.00 92.81 199 PHE A N 1
ATOM 1629 C CA . PHE A 1 199 ? 4.575 21.080 25.867 1.00 92.81 199 PHE A CA 1
ATOM 1630 C C . PHE A 1 199 ? 5.135 22.273 26.651 1.00 92.81 199 PHE A C 1
ATOM 1632 O O . PHE A 1 199 ? 5.870 23.076 26.081 1.00 92.81 199 PHE A O 1
ATOM 1639 N N . ASP A 1 200 ? 4.845 22.355 27.951 1.00 95.06 200 ASP A N 1
ATOM 1640 C CA . ASP A 1 200 ? 5.390 23.378 28.847 1.00 95.06 200 ASP A CA 1
ATOM 1641 C C . ASP A 1 200 ? 6.829 23.064 29.332 1.00 95.06 200 ASP A C 1
ATOM 1643 O O . ASP A 1 200 ? 7.448 23.900 29.998 1.00 95.06 200 ASP A O 1
ATOM 1647 N N . GLN A 1 201 ? 7.389 21.881 29.024 1.00 94.25 201 GLN A N 1
ATOM 1648 C CA . GLN A 1 201 ? 8.746 21.507 29.448 1.00 94.25 201 GLN A CA 1
ATOM 1649 C C . GLN A 1 201 ? 9.829 22.309 28.723 1.00 94.25 201 GLN A C 1
ATOM 1651 O O . GLN A 1 201 ? 9.768 22.554 27.517 1.00 94.25 201 GLN A O 1
ATOM 1656 N N . GLN A 1 202 ? 10.901 22.632 29.447 1.00 93.38 202 GLN A N 1
ATOM 1657 C CA . GLN A 1 202 ? 12.100 23.199 28.836 1.00 93.38 202 GLN A CA 1
ATOM 1658 C C . GLN A 1 202 ? 12.801 22.155 27.943 1.00 93.38 202 GLN A C 1
ATOM 1660 O O . GLN A 1 202 ? 12.803 20.968 28.284 1.00 93.38 202 GLN A O 1
ATOM 1665 N N . PRO A 1 203 ? 13.468 22.550 26.836 1.00 92.75 203 PRO A N 1
ATOM 1666 C CA . PRO A 1 203 ? 14.074 21.604 25.889 1.00 92.75 203 PRO A CA 1
ATOM 1667 C C . PRO A 1 203 ? 15.045 20.583 26.505 1.00 92.75 203 PRO A C 1
ATOM 1669 O O . PRO A 1 203 ? 15.154 19.455 26.027 1.00 92.75 203 PRO A O 1
ATOM 1672 N N . ASN A 1 204 ? 15.749 20.962 27.573 1.00 93.88 204 ASN A N 1
ATOM 1673 C CA . ASN A 1 204 ? 16.680 20.104 28.312 1.00 93.88 204 ASN A CA 1
ATOM 1674 C C . ASN A 1 204 ? 15.985 19.089 29.241 1.00 93.88 204 ASN A C 1
ATOM 1676 O O . ASN A 1 204 ? 16.620 18.115 29.640 1.00 93.88 204 ASN A O 1
ATOM 1680 N N . GLU A 1 205 ? 14.710 19.289 29.570 1.00 93.19 205 GLU A N 1
ATOM 1681 C CA . GLU A 1 205 ? 13.939 18.470 30.517 1.00 93.19 205 GLU A CA 1
ATOM 1682 C C . GLU A 1 205 ? 12.987 17.488 29.817 1.00 93.19 205 GLU A C 1
ATOM 1684 O O . GLU A 1 205 ? 12.632 16.464 30.401 1.00 93.19 205 GLU A O 1
ATOM 1689 N N . ILE A 1 206 ? 12.651 17.725 28.539 1.00 93.94 206 ILE A N 1
ATOM 1690 C CA . ILE A 1 206 ? 11.721 16.905 27.733 1.00 93.94 206 ILE A CA 1
ATOM 1691 C C . ILE A 1 206 ? 12.019 15.407 27.843 1.00 93.94 206 ILE A C 1
ATOM 1693 O O . ILE A 1 206 ? 11.121 14.608 28.109 1.00 93.94 206 ILE A O 1
ATOM 1697 N N . LYS A 1 207 ? 13.284 15.006 27.655 1.00 94.75 207 LYS A N 1
ATOM 1698 C CA . LYS A 1 207 ? 13.668 13.586 27.672 1.00 94.75 207 LYS A CA 1
ATOM 1699 C C . LYS A 1 207 ? 13.420 12.954 29.040 1.00 94.75 207 LYS A C 1
ATOM 1701 O O . LYS A 1 207 ? 12.927 11.833 29.119 1.00 94.75 207 LYS A O 1
ATOM 1706 N N . GLN A 1 208 ? 13.763 13.674 30.106 1.00 95.56 208 GLN A N 1
ATOM 1707 C CA . GLN A 1 208 ? 13.552 13.200 31.465 1.00 95.56 208 GLN A CA 1
ATOM 1708 C C . GLN A 1 208 ? 12.054 13.104 31.760 1.00 95.56 208 GLN A C 1
ATOM 1710 O O . GLN A 1 208 ? 11.603 12.058 32.216 1.00 95.56 208 GLN A O 1
ATOM 1715 N N . PHE A 1 209 ? 11.281 14.144 31.448 1.00 95.44 209 PHE A N 1
ATOM 1716 C CA . PHE A 1 209 ? 9.834 14.153 31.650 1.00 95.44 209 PHE A CA 1
ATOM 1717 C C . PHE A 1 209 ? 9.142 13.006 30.907 1.00 95.44 209 PHE A C 1
ATOM 1719 O O . PHE A 1 209 ? 8.300 12.318 31.488 1.00 95.44 209 PHE A O 1
ATOM 1726 N N . HIS A 1 210 ? 9.516 12.774 29.645 1.00 94.38 210 HIS A N 1
ATOM 1727 C CA . HIS A 1 210 ? 8.974 11.685 28.841 1.00 94.38 210 HIS A CA 1
ATOM 1728 C C . HIS A 1 210 ? 9.256 10.322 29.479 1.00 94.38 210 HIS A C 1
ATOM 1730 O O . HIS A 1 210 ? 8.339 9.521 29.616 1.00 94.38 210 HIS A O 1
ATOM 1736 N N . GLU A 1 211 ? 10.491 10.068 29.923 1.00 95.62 211 GLU A N 1
ATOM 1737 C CA . GLU A 1 211 ? 10.841 8.790 30.557 1.00 95.62 211 GLU A CA 1
ATOM 1738 C C . GLU A 1 211 ? 10.066 8.566 31.865 1.00 95.62 211 GLU A C 1
ATOM 1740 O O . GLU A 1 211 ? 9.575 7.469 32.107 1.00 95.62 211 GLU A O 1
ATOM 1745 N N . HIS A 1 212 ? 9.875 9.616 32.673 1.00 96.19 212 HIS A N 1
ATOM 1746 C CA . HIS A 1 212 ? 9.105 9.527 33.921 1.00 96.19 212 HIS A CA 1
ATOM 1747 C C . HIS A 1 212 ? 7.605 9.282 33.692 1.00 96.19 212 HIS A C 1
ATOM 1749 O O . HIS A 1 212 ? 6.936 8.756 34.576 1.00 96.19 212 HIS A O 1
ATOM 1755 N N . ASN A 1 213 ? 7.067 9.665 32.530 1.00 96.19 213 ASN A N 1
ATOM 1756 C CA . ASN A 1 213 ? 5.642 9.545 32.199 1.00 96.19 213 ASN A CA 1
ATOM 1757 C C . ASN A 1 213 ? 5.373 8.544 31.069 1.00 96.19 213 ASN A C 1
ATOM 1759 O O . ASN A 1 213 ? 4.285 8.548 30.494 1.00 96.19 213 ASN A O 1
ATOM 1763 N N . LYS A 1 214 ? 6.346 7.693 30.739 1.00 96.19 214 LYS A N 1
ATOM 1764 C CA . LYS A 1 214 ? 6.305 6.812 29.568 1.00 96.19 214 LYS A CA 1
ATOM 1765 C C . LYS A 1 214 ? 5.046 5.944 29.519 1.00 96.19 214 LYS A C 1
ATOM 1767 O O . LYS A 1 214 ? 4.382 5.903 28.487 1.00 96.19 214 LYS A O 1
ATOM 1772 N N . ASP A 1 215 ? 4.683 5.320 30.637 1.00 95.75 215 ASP A N 1
ATOM 1773 C CA . ASP A 1 215 ? 3.495 4.460 30.719 1.00 95.75 215 ASP A CA 1
ATOM 1774 C C . ASP A 1 215 ? 2.199 5.263 30.541 1.00 95.75 215 ASP A C 1
ATOM 1776 O O . ASP A 1 215 ? 1.275 4.823 29.858 1.00 95.75 215 ASP A O 1
ATOM 1780 N N . ARG A 1 216 ? 2.154 6.493 31.071 1.00 96.50 216 ARG A N 1
ATOM 1781 C CA . ARG A 1 216 ? 1.002 7.386 30.898 1.00 96.50 216 ARG A CA 1
ATOM 1782 C C . ARG A 1 216 ? 0.847 7.811 29.440 1.00 96.50 216 ARG A C 1
ATOM 1784 O O . ARG A 1 216 ? -0.260 7.777 28.915 1.00 96.50 216 ARG A O 1
ATOM 1791 N N . PHE A 1 217 ? 1.947 8.144 28.762 1.00 97.06 217 PHE A N 1
ATOM 1792 C CA . PHE A 1 217 ? 1.923 8.434 27.326 1.00 97.06 217 PHE A CA 1
ATOM 1793 C C . PHE A 1 217 ? 1.505 7.227 26.494 1.00 97.06 217 PHE A C 1
ATOM 1795 O O . PHE A 1 217 ? 0.753 7.389 25.535 1.00 97.06 217 PHE A O 1
ATOM 1802 N N . TYR A 1 218 ? 1.949 6.026 26.862 1.00 96.38 218 TYR A N 1
ATOM 1803 C CA . TYR A 1 218 ? 1.523 4.798 26.200 1.00 96.38 218 TYR A CA 1
ATOM 1804 C C . TYR A 1 218 ? 0.002 4.605 26.297 1.00 96.38 218 TYR A C 1
ATOM 1806 O O . TYR A 1 218 ? -0.650 4.361 25.282 1.00 96.38 218 TYR A O 1
ATOM 1814 N N . ILE A 1 219 ? -0.579 4.796 27.484 1.00 96.75 219 ILE A N 1
ATOM 1815 C CA . ILE A 1 219 ? -2.032 4.710 27.696 1.00 96.75 219 ILE A CA 1
ATOM 1816 C C . ILE A 1 219 ? -2.766 5.809 26.919 1.00 96.75 219 ILE A C 1
ATOM 1818 O O . ILE A 1 219 ? -3.728 5.520 26.211 1.00 96.75 219 ILE A O 1
ATOM 1822 N N . CYS A 1 220 ? -2.280 7.051 26.956 1.00 96.88 220 CYS A N 1
ATOM 1823 C CA . CYS A 1 220 ? -2.875 8.140 26.181 1.00 96.88 220 CYS A CA 1
ATOM 1824 C C . CYS A 1 220 ? -2.833 7.885 24.674 1.00 96.88 220 CYS A C 1
ATOM 1826 O O . CYS A 1 220 ? -3.815 8.144 23.979 1.00 96.88 220 CYS A O 1
ATOM 1828 N N . LYS A 1 221 ? -1.744 7.301 24.164 1.00 96.31 221 LYS A N 1
ATOM 1829 C CA . LYS A 1 221 ? -1.662 6.884 22.762 1.00 96.31 221 LYS A CA 1
ATOM 1830 C C . LYS A 1 221 ? -2.654 5.762 22.456 1.00 96.31 221 LYS A C 1
ATOM 1832 O O . LYS A 1 221 ? -3.301 5.794 21.416 1.00 96.31 221 LYS A O 1
ATOM 1837 N N . ALA A 1 222 ? -2.822 4.806 23.366 1.00 95.88 222 ALA A N 1
ATOM 1838 C CA . ALA A 1 222 ? -3.799 3.732 23.232 1.00 95.88 222 ALA A CA 1
ATOM 1839 C C . ALA A 1 222 ? -5.250 4.256 23.181 1.00 95.88 222 ALA A C 1
ATOM 1841 O O . ALA A 1 222 ? -6.029 3.765 22.361 1.00 95.88 222 ALA A O 1
ATOM 1842 N N . ILE A 1 223 ? -5.599 5.247 24.009 1.00 95.88 223 ILE A N 1
ATOM 1843 C CA . ILE A 1 223 ? -6.908 5.925 23.996 1.00 95.88 223 ILE A CA 1
ATOM 1844 C C . ILE A 1 223 ? -7.096 6.690 22.683 1.00 95.88 223 ILE A C 1
ATOM 1846 O O . ILE A 1 223 ? -8.075 6.460 21.976 1.00 95.88 223 ILE A O 1
ATOM 1850 N N . SER A 1 224 ? -6.129 7.539 22.325 1.00 95.38 224 SER A N 1
ATOM 1851 C CA . SER A 1 224 ? -6.172 8.356 21.108 1.00 95.38 224 SER A CA 1
ATOM 1852 C C . SER A 1 224 ? -6.339 7.506 19.847 1.00 95.38 224 SER A C 1
ATOM 1854 O O . SER A 1 224 ? -7.220 7.797 19.046 1.00 95.38 224 SER A O 1
ATOM 1856 N N . ASN A 1 225 ? -5.582 6.413 19.704 1.00 94.00 225 ASN A N 1
ATOM 1857 C CA . ASN A 1 225 ? -5.706 5.519 18.549 1.00 94.00 225 ASN A CA 1
ATOM 1858 C C . ASN A 1 225 ? -7.112 4.900 18.438 1.00 94.00 225 ASN A C 1
ATOM 1860 O O . ASN A 1 225 ? -7.633 4.730 17.347 1.00 94.00 225 ASN A O 1
ATOM 1864 N N . ARG A 1 226 ? -7.751 4.544 19.559 1.00 95.06 226 ARG A N 1
ATOM 1865 C CA . ARG A 1 226 ? -9.109 3.967 19.548 1.00 95.06 226 ARG A CA 1
ATOM 1866 C C . ARG A 1 226 ? -10.175 5.000 19.205 1.00 95.06 226 ARG A C 1
ATOM 1868 O O . ARG A 1 226 ? -11.140 4.671 18.524 1.00 95.06 226 ARG A O 1
ATOM 1875 N N . GLN A 1 227 ? -10.001 6.234 19.673 1.00 95.00 227 GLN A N 1
ATOM 1876 C CA . GLN A 1 227 ? -10.869 7.352 19.303 1.00 95.00 227 GLN A CA 1
ATOM 1877 C C . GLN A 1 227 ? -10.764 7.667 17.807 1.00 95.00 227 GLN A C 1
ATOM 1879 O O . GLN A 1 227 ? -11.784 7.914 17.171 1.00 95.00 227 GLN A O 1
ATOM 1884 N N . GLU A 1 228 ? -9.557 7.605 17.245 1.00 94.06 228 GLU A N 1
ATOM 1885 C CA . GLU A 1 228 ? -9.313 7.769 15.809 1.00 94.06 228 GLU A CA 1
ATOM 1886 C C . GLU A 1 228 ? -10.045 6.695 14.995 1.00 94.06 228 GLU A C 1
ATOM 1888 O O . GLU A 1 228 ? -10.866 7.038 14.148 1.00 94.06 228 GLU A O 1
ATOM 1893 N N . VAL A 1 229 ? -9.884 5.412 15.342 1.00 92.69 229 VAL A N 1
ATOM 1894 C CA . VAL A 1 229 ? -10.611 4.315 14.670 1.00 92.69 229 VAL A CA 1
ATOM 1895 C C . VAL A 1 229 ? -12.133 4.480 14.794 1.00 92.69 229 VAL A C 1
ATOM 1897 O O . VAL A 1 229 ? -12.867 4.229 13.840 1.00 92.69 229 VAL A O 1
ATOM 1900 N N . LEU A 1 230 ? -12.645 4.928 15.948 1.00 94.62 230 LEU A N 1
ATOM 1901 C CA . LEU A 1 230 ? -14.078 5.199 16.101 1.00 94.62 230 LEU A CA 1
ATOM 1902 C C . LEU A 1 230 ? -14.547 6.318 15.156 1.00 94.62 230 LEU A C 1
ATOM 1904 O O . LEU A 1 230 ? -15.595 6.176 14.527 1.00 94.62 230 LEU A O 1
ATOM 1908 N N . SER A 1 231 ? -13.759 7.386 15.016 1.00 95.00 231 SER A N 1
ATOM 1909 C CA . SER A 1 231 ? -14.036 8.477 14.076 1.00 95.00 231 SER A CA 1
ATOM 1910 C C . SER A 1 231 ? -14.017 7.996 12.623 1.00 95.00 231 SER A C 1
ATOM 1912 O O . SER A 1 231 ? -14.889 8.376 11.844 1.00 95.00 231 SER A O 1
ATOM 1914 N N . GLU A 1 232 ? -13.066 7.145 12.239 1.00 94.38 232 GLU A N 1
ATOM 1915 C CA . GLU A 1 232 ? -13.017 6.551 10.894 1.00 94.38 232 GLU A CA 1
ATOM 1916 C C . GLU A 1 232 ? -14.252 5.690 10.615 1.00 94.38 232 GLU A C 1
ATOM 1918 O O . GLU A 1 232 ? -14.868 5.786 9.553 1.00 94.38 232 GLU A O 1
ATOM 1923 N N . ILE A 1 233 ? -14.674 4.896 11.600 1.00 95.12 233 ILE A N 1
ATOM 1924 C CA . ILE A 1 233 ? -15.897 4.100 11.525 1.00 95.12 233 ILE A CA 1
ATOM 1925 C C . ILE A 1 233 ? -17.142 4.996 11.373 1.00 95.12 233 ILE A C 1
ATOM 1927 O O . ILE A 1 233 ? -18.085 4.641 10.655 1.00 95.12 233 ILE A O 1
ATOM 1931 N N . GLU A 1 234 ? -17.202 6.133 12.066 1.00 94.88 234 GLU A N 1
ATOM 1932 C CA . GLU A 1 234 ? -18.304 7.095 11.947 1.00 94.88 234 GLU A CA 1
ATOM 1933 C C . GLU A 1 234 ? -18.364 7.714 10.550 1.00 94.88 234 GLU A C 1
ATOM 1935 O O . GLU A 1 234 ? -19.444 7.735 9.952 1.00 94.88 234 GLU A O 1
ATOM 1940 N N . ILE A 1 235 ? -17.214 8.123 10.004 1.00 95.25 235 ILE A N 1
ATOM 1941 C CA . ILE A 1 235 ? -17.083 8.614 8.624 1.00 95.25 235 ILE A CA 1
ATOM 1942 C C . ILE A 1 235 ? -17.564 7.541 7.645 1.00 95.25 235 ILE A C 1
ATOM 1944 O O . ILE A 1 235 ? -18.467 7.795 6.850 1.00 95.25 235 ILE A O 1
ATOM 1948 N N . PHE A 1 236 ? -17.064 6.309 7.772 1.00 95.81 236 PHE A N 1
ATOM 1949 C CA . PHE A 1 236 ? -17.494 5.182 6.943 1.00 95.81 236 PHE A CA 1
ATOM 1950 C C . PHE A 1 236 ? -19.011 4.953 7.021 1.00 95.81 236 PHE A C 1
ATOM 1952 O O . PHE A 1 236 ? -19.678 4.749 6.007 1.00 95.81 236 PHE A O 1
ATOM 1959 N N . THR A 1 237 ? -19.585 5.003 8.228 1.00 94.75 237 THR A N 1
ATOM 1960 C CA . THR A 1 237 ? -21.031 4.825 8.423 1.00 94.75 237 THR A CA 1
ATOM 1961 C C . THR A 1 237 ? -21.816 5.915 7.689 1.00 94.75 237 THR A C 1
ATOM 1963 O O . THR A 1 237 ? -22.800 5.608 7.016 1.00 94.75 237 THR A O 1
ATOM 1966 N N . ALA A 1 238 ? -21.389 7.173 7.812 1.00 94.69 238 ALA A N 1
ATOM 1967 C CA . ALA A 1 238 ? -22.044 8.318 7.188 1.00 94.69 238 ALA A CA 1
ATOM 1968 C C . ALA A 1 238 ? -21.930 8.306 5.656 1.00 94.69 238 ALA A C 1
ATOM 1970 O O . ALA A 1 238 ? -22.855 8.729 4.971 1.00 94.69 238 ALA A O 1
ATOM 1971 N N . GLU A 1 239 ? -20.819 7.817 5.111 1.00 94.38 239 GLU A N 1
ATOM 1972 C CA . GLU A 1 239 ? -20.596 7.792 3.663 1.00 94.38 239 GLU A CA 1
ATOM 1973 C C . GLU A 1 239 ? -21.272 6.603 2.975 1.00 94.38 239 GLU A C 1
ATOM 1975 O O . GLU A 1 239 ? -21.827 6.754 1.886 1.00 94.38 239 GLU A O 1
ATOM 1980 N N . PHE A 1 240 ? -21.248 5.421 3.599 1.00 92.56 240 PHE A N 1
ATOM 1981 C CA . PHE A 1 240 ? -21.616 4.171 2.924 1.00 92.56 240 PHE A CA 1
ATOM 1982 C C . PHE A 1 240 ? -22.868 3.491 3.489 1.00 92.56 240 PHE A C 1
ATOM 1984 O O . PHE A 1 240 ? -23.470 2.657 2.806 1.00 92.56 240 PHE A O 1
ATOM 1991 N N . LEU A 1 241 ? -23.273 3.806 4.727 1.00 91.81 241 LEU A N 1
ATOM 1992 C CA . LEU A 1 241 ? -24.320 3.062 5.438 1.00 91.81 241 LEU A CA 1
ATOM 1993 C C . LEU A 1 241 ? -25.590 3.859 5.766 1.00 91.81 241 LEU A C 1
ATOM 1995 O O . LEU A 1 241 ? -26.604 3.242 6.109 1.00 91.81 241 LEU A O 1
ATOM 1999 N N . THR A 1 242 ? -25.602 5.180 5.600 1.00 84.44 242 THR A N 1
ATOM 2000 C CA . THR A 1 242 ? -26.855 5.966 5.619 1.00 84.44 242 THR A CA 1
ATOM 2001 C C . THR A 1 242 ? -27.647 5.815 4.324 1.00 84.44 242 THR A C 1
ATOM 2003 O O . THR A 1 242 ? -28.888 5.925 4.388 1.00 84.44 242 THR A O 1
#